Protein AF-A0A2U8HLZ2-F1 (afdb_monomer_lite)

Foldseek 3Di:
DDEFPPPDDFQPLLLLQQLLCQQQPVDGDDLVSSVVRSCCPVVVVDDQLVVNVCSCVDPNSCVVQNDDDLLRLLQSSCCSQVVDGDDPVRSVVRSVCVVVVVDDSSRVSCVRSVDPVSCVVCVFVSSLQRQLSCCVVQLALASCQLVLQLLCQQQPVDGDDPVSSSVLSVVVNVVDDQLNSSVCSCPPPNSCVRQNDDDQLRLLQSSCCSQVVDGDDPVRSVVRSVVVVVPDDSSVSSCCRSVDPCRSVVCVVVSLVVLCVVPAREEAEQPQEEEEYEHGDGEHEYEYEANHEYEYRDDDLNYAYEYEPFPAPDLVSVLVQWDDDPQWIWHDGNNYIYIYHSDDSVSSDDRRYHYD

Sequence (356 aa):
MLFGDHALERPAEGDTVYRLYLATLDRAPNLEGYGNWSERLESGEMTLEQVAAGFTGSPEFQNTYGALDNEGFVTLLYNNVLDRDPDATGLANWTARLDDGSWSRPEVVLGFSQSPEFIGNTAADAAAYGIHHHAMTGETVASWGDDVFRLYQATLDRAPDVTGFDNWSGRLADGQSYLGVVDGFVQSREFQNTYGALDNGDFVNLLYNNVLGREADATGLENWTERLDNGMSRAEVVQGFAQSAEFTAGTEADYEAWMRSQGTDDVLEGGTGEDVLVGGTHADLFIFTSGGSATIADFEGWDTLRLEGFDFADAAEAEAAFVQDGDDLLLTAGGSDLVLLGTDLELMTGARLELA

Organism: NCBI:txid311180

Structure (mmCIF, N/CA/C/O backbone):
data_AF-A0A2U8HLZ2-F1
#
_entry.id   AF-A0A2U8HLZ2-F1
#
loop_
_atom_site.group_PDB
_atom_site.id
_atom_site.type_symbol
_atom_site.label_atom_id
_atom_site.label_alt_id
_atom_site.label_comp_id
_atom_site.label_asym_id
_atom_site.label_entity_id
_atom_site.label_seq_id
_atom_site.pdbx_PDB_ins_code
_atom_site.Cartn_x
_atom_site.Cartn_y
_atom_site.Cartn_z
_atom_site.occupancy
_atom_site.B_iso_or_equiv
_atom_site.auth_seq_id
_atom_site.auth_comp_id
_atom_site.auth_asym_id
_atom_site.auth_atom_id
_atom_site.pdbx_PDB_model_num
ATOM 1 N N . MET A 1 1 ? 0.282 -13.224 -13.219 1.00 60.72 1 MET A N 1
ATOM 2 C CA . MET A 1 1 ? -0.576 -12.358 -12.379 1.00 60.72 1 MET A CA 1
ATOM 3 C C . MET A 1 1 ? -1.794 -13.140 -11.955 1.00 60.72 1 MET A C 1
ATOM 5 O O . MET A 1 1 ? -2.606 -13.501 -12.808 1.00 60.72 1 MET A O 1
ATOM 9 N N . LEU A 1 2 ? -1.874 -13.412 -10.662 1.00 61.91 2 LEU A N 1
ATOM 10 C CA . LEU A 1 2 ? -3.006 -14.035 -9.991 1.00 61.91 2 LEU A CA 1
ATOM 11 C C . LEU A 1 2 ? -3.505 -13.045 -8.939 1.00 61.91 2 LEU A C 1
ATOM 13 O O . LEU A 1 2 ? -2.696 -12.427 -8.253 1.00 61.91 2 LEU A O 1
ATOM 17 N N . PHE A 1 3 ? -4.821 -12.882 -8.876 1.00 62.47 3 PHE A N 1
ATOM 18 C CA . PHE A 1 3 ? -5.496 -11.989 -7.944 1.00 62.47 3 PHE A CA 1
ATOM 19 C C . PHE A 1 3 ? -6.455 -12.814 -7.099 1.00 62.47 3 PHE A C 1
ATOM 21 O O . PHE A 1 3 ? -7.146 -13.675 -7.663 1.00 62.47 3 PHE A O 1
ATOM 28 N N . GLY A 1 4 ? -6.506 -12.510 -5.808 1.00 56.81 4 GLY A N 1
ATOM 29 C CA . GLY A 1 4 ? -7.646 -12.807 -4.960 1.00 56.81 4 GLY A CA 1
ATOM 30 C C . GLY A 1 4 ? -8.864 -11.945 -5.299 1.00 56.81 4 GLY A C 1
ATOM 31 O O . GLY A 1 4 ? -8.953 -11.326 -6.376 1.00 56.81 4 GLY A O 1
ATOM 32 N N . ASP A 1 5 ? -9.850 -11.948 -4.413 1.00 48.31 5 ASP A N 1
ATOM 33 C CA . ASP A 1 5 ? -11.042 -11.127 -4.567 1.00 48.31 5 ASP A CA 1
ATOM 34 C C . ASP A 1 5 ? -10.740 -9.608 -4.479 1.00 48.31 5 ASP A C 1
ATOM 36 O O . ASP A 1 5 ? -9.639 -9.166 -4.168 1.00 48.31 5 ASP A O 1
ATOM 40 N N . HIS A 1 6 ? -11.684 -8.768 -4.928 1.00 48.22 6 HIS A N 1
ATOM 41 C CA . HIS A 1 6 ? -11.540 -7.300 -4.889 1.00 48.22 6 HIS A CA 1
ATOM 42 C C . HIS A 1 6 ? -10.247 -6.702 -5.503 1.00 48.22 6 HIS A C 1
ATOM 44 O O . HIS A 1 6 ? -9.703 -5.728 -4.987 1.00 48.22 6 HIS A O 1
ATOM 50 N N . ALA A 1 7 ? -9.811 -7.207 -6.666 1.00 46.09 7 ALA A N 1
ATOM 51 C CA . ALA A 1 7 ? -8.693 -6.638 -7.431 1.00 46.09 7 ALA A CA 1
ATOM 52 C C . ALA A 1 7 ? -8.768 -5.097 -7.532 1.00 46.09 7 ALA A C 1
ATOM 54 O O . ALA A 1 7 ? -9.708 -4.547 -8.120 1.00 46.09 7 ALA A O 1
ATOM 55 N N . LEU A 1 8 ? -7.764 -4.428 -6.953 1.00 49.00 8 LEU A N 1
ATOM 56 C CA . LEU A 1 8 ? -7.666 -2.972 -6.851 1.00 49.00 8 LEU A CA 1
ATOM 57 C C . LEU A 1 8 ? -7.789 -2.303 -8.227 1.00 49.00 8 LEU A C 1
ATOM 59 O O . LEU A 1 8 ? -7.229 -2.778 -9.223 1.00 49.00 8 LEU A O 1
ATOM 63 N N . GLU A 1 9 ? -8.521 -1.186 -8.292 1.00 44.09 9 GLU A N 1
ATOM 64 C CA . GLU A 1 9 ? -8.553 -0.366 -9.502 1.00 44.09 9 GLU A CA 1
ATOM 65 C C . GLU A 1 9 ? -7.139 0.147 -9.804 1.00 44.09 9 GLU A C 1
ATOM 67 O O . GLU A 1 9 ? -6.465 0.717 -8.954 1.00 44.09 9 GLU A O 1
ATOM 72 N N . ARG A 1 10 ? -6.675 -0.108 -11.032 1.00 55.38 10 ARG A N 1
ATOM 73 C CA . ARG A 1 10 ? -5.311 0.181 -11.484 1.00 55.38 10 ARG A CA 1
ATOM 74 C C . ARG A 1 10 ? -5.263 1.531 -12.205 1.00 55.38 10 ARG A C 1
ATOM 76 O O . ARG A 1 10 ? -5.867 1.627 -13.280 1.00 55.38 10 ARG A O 1
ATOM 83 N N . PRO A 1 11 ? -4.495 2.528 -11.742 1.00 52.69 11 PRO A N 1
ATOM 84 C CA . PRO A 1 11 ? -4.185 3.687 -12.564 1.00 52.69 11 PRO A CA 1
ATOM 85 C C . PRO A 1 11 ? -3.169 3.271 -13.633 1.00 52.69 11 PRO A C 1
ATOM 87 O O . PRO A 1 11 ? -2.052 2.848 -13.333 1.00 52.69 11 PRO A O 1
ATOM 90 N N . ALA A 1 12 ? -3.541 3.378 -14.910 1.00 65.06 12 ALA A N 1
ATOM 91 C CA . ALA A 1 12 ? -2.656 3.045 -16.033 1.00 65.06 12 ALA A CA 1
ATOM 92 C C . ALA A 1 12 ? -1.415 3.966 -16.095 1.00 65.06 12 ALA A C 1
ATOM 94 O O . ALA A 1 12 ? -0.389 3.647 -16.709 1.00 65.06 12 ALA A O 1
ATOM 95 N N . GLU A 1 13 ? -1.523 5.130 -15.464 1.00 80.94 13 GLU A N 1
ATOM 96 C CA . GLU A 1 13 ? -0.512 6.164 -15.332 1.00 80.94 13 GLU A CA 1
ATOM 97 C C . GLU A 1 13 ? 0.636 5.725 -14.411 1.00 80.94 13 GLU A C 1
ATOM 99 O O . GLU A 1 13 ? 1.801 5.951 -14.749 1.00 80.94 13 GLU A O 1
ATOM 104 N N . GLY A 1 14 ? 0.333 5.018 -13.320 1.00 85.00 14 GLY A N 1
ATOM 105 C CA . GLY A 1 14 ? 1.326 4.516 -12.370 1.00 85.00 14 GLY A CA 1
ATOM 106 C C . GLY A 1 14 ? 2.304 3.514 -12.992 1.00 85.00 14 GLY A C 1
ATOM 107 O O . GLY A 1 14 ? 3.524 3.684 -12.902 1.00 85.00 14 GLY A O 1
ATOM 108 N N . ASP A 1 15 ? 1.796 2.564 -13.786 1.00 89.94 15 ASP A N 1
ATOM 109 C CA . ASP A 1 15 ? 2.627 1.623 -14.551 1.00 89.94 15 ASP A CA 1
ATOM 110 C C . ASP A 1 15 ? 3.661 2.354 -15.436 1.00 89.94 15 ASP A C 1
ATOM 112 O O . ASP A 1 15 ? 4.780 1.890 -15.679 1.00 89.94 15 ASP A O 1
ATOM 116 N N . THR A 1 16 ? 3.273 3.519 -15.956 1.00 91.94 16 THR A N 1
ATOM 117 C CA . THR A 1 16 ? 4.121 4.340 -16.817 1.00 91.94 16 THR A CA 1
ATOM 118 C C . THR A 1 16 ? 5.221 5.037 -16.016 1.00 91.94 16 THR A C 1
ATOM 120 O O . THR A 1 16 ? 6.364 5.079 -16.477 1.00 91.94 16 THR A O 1
ATOM 123 N N . VAL A 1 17 ? 4.912 5.536 -14.816 1.00 95.38 17 VAL A N 1
ATOM 124 C CA . VAL A 1 17 ? 5.896 6.112 -13.884 1.00 95.38 17 VAL A CA 1
ATOM 125 C C . VAL A 1 17 ? 6.919 5.064 -13.461 1.00 95.38 17 VAL A C 1
ATOM 127 O O . VAL A 1 17 ? 8.119 5.335 -13.526 1.00 95.38 17 VAL A O 1
ATOM 130 N N . TYR A 1 18 ? 6.473 3.854 -13.115 1.00 94.19 18 TYR A N 1
ATOM 131 C CA . TYR A 1 18 ? 7.360 2.739 -12.778 1.00 94.19 18 TYR A CA 1
ATOM 132 C C . TYR A 1 18 ? 8.390 2.477 -13.890 1.00 94.19 18 TYR A C 1
ATOM 134 O O . TYR A 1 18 ? 9.600 2.470 -13.654 1.00 94.19 18 TYR A O 1
ATOM 142 N N . ARG A 1 19 ? 7.933 2.390 -15.147 1.00 95.69 19 ARG A N 1
ATOM 143 C CA . ARG A 1 19 ? 8.822 2.218 -16.310 1.00 95.69 19 ARG A CA 1
ATOM 144 C C . ARG A 1 19 ? 9.769 3.394 -16.545 1.00 95.69 19 ARG A C 1
ATOM 146 O O . ARG A 1 19 ? 10.851 3.186 -17.091 1.00 95.69 19 ARG A O 1
ATOM 153 N N . LEU A 1 20 ? 9.399 4.622 -16.177 1.00 97.75 20 LEU A N 1
ATOM 154 C CA . LEU A 1 20 ? 10.314 5.765 -16.263 1.00 97.75 20 LEU A CA 1
ATOM 155 C C . LEU A 1 20 ? 11.454 5.659 -15.250 1.00 97.75 20 LEU A C 1
ATOM 157 O O . LEU A 1 20 ? 12.592 5.957 -15.619 1.00 97.75 20 LEU A O 1
ATOM 161 N N . TYR A 1 21 ? 11.175 5.203 -14.025 1.00 97.69 21 TYR A N 1
ATOM 162 C CA . TYR A 1 21 ? 12.211 4.921 -13.029 1.00 97.69 21 TYR A CA 1
ATOM 163 C C . TYR A 1 21 ? 13.203 3.881 -13.548 1.00 97.69 21 TYR A C 1
ATOM 165 O O . TYR A 1 21 ? 14.395 4.176 -13.618 1.00 97.69 21 TYR A O 1
ATOM 173 N N . LEU A 1 22 ? 12.719 2.736 -14.035 1.00 96.75 22 LEU A N 1
ATOM 174 C CA . LEU A 1 22 ? 13.592 1.707 -14.605 1.00 96.75 22 LEU A CA 1
ATOM 175 C C . LEU A 1 22 ? 14.399 2.241 -15.797 1.00 96.75 22 LEU A C 1
ATOM 177 O O . LEU A 1 22 ? 15.626 2.213 -15.790 1.00 96.75 22 LEU A O 1
ATOM 181 N N . ALA A 1 23 ? 13.730 2.834 -16.789 1.00 97.62 23 ALA A N 1
ATOM 182 C CA . ALA A 1 23 ? 14.397 3.291 -18.005 1.00 97.62 23 ALA A CA 1
ATOM 183 C C . ALA A 1 23 ? 15.458 4.372 -17.749 1.00 97.62 23 ALA A C 1
ATOM 185 O O . ALA A 1 23 ? 16.459 4.427 -18.459 1.00 97.62 23 ALA A O 1
ATOM 186 N N . THR A 1 24 ? 15.251 5.253 -16.765 1.00 97.81 24 THR A N 1
ATOM 187 C CA . THR A 1 24 ? 16.140 6.404 -16.541 1.00 97.81 24 THR A CA 1
ATOM 188 C C . THR A 1 24 ? 17.096 6.248 -15.372 1.00 97.81 24 THR A C 1
ATOM 190 O O . THR A 1 24 ? 18.119 6.917 -15.397 1.00 97.81 24 THR A O 1
ATOM 193 N N . LEU A 1 25 ? 16.798 5.413 -14.377 1.00 96.75 25 LEU A N 1
ATOM 194 C CA . LEU A 1 25 ? 17.574 5.287 -13.138 1.00 96.75 25 LEU A CA 1
ATOM 195 C C . LEU A 1 25 ? 17.983 3.844 -12.816 1.00 96.75 25 LEU A C 1
ATOM 197 O O . LEU A 1 25 ? 18.720 3.656 -11.851 1.00 96.75 25 LEU A O 1
ATOM 201 N N . ASP A 1 26 ? 17.539 2.862 -13.609 1.00 95.06 26 ASP A N 1
ATOM 202 C CA . ASP A 1 26 ? 17.868 1.438 -13.445 1.00 95.06 26 ASP A CA 1
ATOM 203 C C . ASP A 1 26 ? 17.507 0.885 -12.057 1.00 95.06 26 ASP A C 1
ATOM 205 O O . ASP A 1 26 ? 18.243 0.120 -11.439 1.00 95.06 26 ASP A O 1
ATOM 209 N N . ARG A 1 27 ? 16.381 1.354 -11.511 1.00 92.44 27 ARG A N 1
ATOM 210 C CA . ARG A 1 27 ? 15.860 0.930 -10.208 1.00 92.44 27 ARG A CA 1
ATOM 211 C C . ARG A 1 27 ? 14.356 1.137 -10.122 1.00 92.44 27 ARG A C 1
ATOM 213 O O . ARG A 1 27 ? 13.823 2.026 -10.789 1.00 92.44 27 ARG A O 1
ATOM 220 N N . ALA A 1 28 ? 13.693 0.379 -9.256 1.00 88.25 28 ALA A N 1
ATOM 221 C CA . ALA A 1 28 ? 12.303 0.626 -8.893 1.00 88.25 28 ALA A CA 1
ATOM 222 C C . ALA A 1 28 ? 12.136 1.996 -8.184 1.00 88.25 28 ALA A C 1
ATOM 224 O O . ALA A 1 28 ? 13.094 2.512 -7.584 1.00 88.25 28 ALA A O 1
ATOM 225 N N . PRO A 1 29 ? 10.947 2.623 -8.264 1.00 89.12 29 PRO A N 1
ATOM 226 C CA . PRO A 1 29 ? 10.629 3.821 -7.494 1.00 89.12 29 PRO A CA 1
ATOM 227 C C . PRO A 1 29 ? 10.664 3.594 -5.979 1.00 89.12 29 PRO A C 1
ATOM 229 O O . PRO A 1 29 ? 10.591 2.472 -5.494 1.00 89.12 29 PRO A O 1
ATOM 232 N N . ASN A 1 30 ? 10.700 4.699 -5.230 1.00 82.44 30 ASN A N 1
ATOM 233 C CA . ASN A 1 30 ? 10.195 4.710 -3.856 1.00 82.44 30 ASN A CA 1
ATOM 234 C C . ASN A 1 30 ? 8.720 5.157 -3.851 1.00 82.44 30 ASN A C 1
ATOM 236 O O . ASN A 1 30 ? 8.277 5.813 -4.800 1.00 82.44 30 ASN A O 1
ATOM 240 N N . LEU A 1 31 ? 7.985 4.834 -2.780 1.00 80.81 31 LEU A N 1
ATOM 241 C CA . LEU A 1 31 ? 6.539 5.078 -2.697 1.00 80.81 31 LEU A CA 1
ATOM 242 C C . LEU A 1 31 ? 6.187 6.555 -2.925 1.00 80.81 31 LEU A C 1
ATOM 244 O O . LEU A 1 31 ? 5.344 6.872 -3.760 1.00 80.81 31 LEU A O 1
ATOM 248 N N . GLU A 1 32 ? 6.894 7.471 -2.251 1.00 79.44 32 GLU A N 1
ATOM 249 C CA . GLU A 1 32 ? 6.646 8.917 -2.365 1.00 79.44 32 GLU A CA 1
ATOM 250 C C . GLU A 1 32 ? 6.852 9.431 -3.798 1.00 79.44 32 GLU A C 1
ATOM 252 O O . GLU A 1 32 ? 6.035 10.191 -4.322 1.00 79.44 32 GLU A O 1
ATOM 257 N N . GLY A 1 33 ? 7.944 9.025 -4.448 1.00 86.69 33 GLY A N 1
ATOM 258 C CA . GLY A 1 33 ? 8.257 9.436 -5.809 1.00 86.69 33 GLY A CA 1
ATOM 259 C C . GLY A 1 33 ? 7.258 8.882 -6.820 1.00 86.69 33 GLY A C 1
ATOM 260 O O . GLY A 1 33 ? 6.801 9.625 -7.689 1.00 86.69 33 GLY A O 1
ATOM 261 N N . TYR A 1 34 ? 6.880 7.608 -6.682 1.00 89.94 34 TYR A N 1
ATOM 262 C CA . TYR A 1 34 ? 5.845 6.991 -7.508 1.00 89.94 34 TYR A CA 1
ATOM 263 C C . TYR A 1 34 ? 4.510 7.727 -7.381 1.00 89.94 34 TYR A C 1
ATOM 265 O O . TYR A 1 34 ? 3.961 8.151 -8.400 1.00 89.94 34 TYR A O 1
ATOM 273 N N . GLY A 1 35 ? 4.028 7.940 -6.153 1.00 83.81 35 GLY A N 1
ATOM 274 C CA . GLY A 1 35 ? 2.754 8.608 -5.895 1.00 83.81 35 GLY A CA 1
ATOM 275 C C . GLY A 1 35 ? 2.725 10.035 -6.441 1.00 83.81 35 GLY A C 1
ATOM 276 O O . GLY A 1 35 ? 1.814 10.395 -7.183 1.00 83.81 35 GLY A O 1
ATOM 277 N N . ASN A 1 36 ? 3.772 10.831 -6.180 1.00 85.62 36 ASN A N 1
ATOM 278 C CA . ASN A 1 36 ? 3.832 12.224 -6.638 1.00 85.62 36 ASN A CA 1
ATOM 279 C C . ASN A 1 36 ? 3.779 12.346 -8.167 1.00 85.62 36 ASN A C 1
ATOM 281 O O . ASN A 1 36 ? 3.079 13.202 -8.709 1.00 85.62 36 ASN A O 1
ATOM 285 N N . TRP A 1 37 ? 4.543 11.512 -8.878 1.00 93.69 37 TRP A N 1
ATOM 286 C CA . TRP A 1 37 ? 4.551 11.544 -10.338 1.00 93.69 37 TRP A CA 1
ATOM 287 C C . TRP A 1 37 ? 3.246 11.013 -10.933 1.00 93.69 37 TRP A C 1
ATOM 289 O O . TRP A 1 37 ? 2.772 11.587 -11.915 1.00 93.69 37 TRP A O 1
ATOM 299 N N . SER A 1 38 ? 2.666 9.967 -10.340 1.00 90.56 38 SER A N 1
ATOM 300 C CA . SER A 1 38 ? 1.410 9.363 -10.803 1.00 90.56 38 SER A CA 1
ATOM 301 C C . SER A 1 38 ? 0.244 10.339 -10.648 1.00 90.56 38 SER A C 1
ATOM 303 O O . SER A 1 38 ? -0.432 10.630 -11.632 1.00 90.56 38 SER A O 1
ATOM 305 N N . GLU A 1 39 ? 0.110 10.995 -9.489 1.00 85.44 39 GLU A N 1
ATOM 306 C CA . GLU A 1 39 ? -0.943 11.990 -9.231 1.00 85.44 39 GLU A CA 1
ATOM 307 C C . GLU A 1 39 ? -0.894 13.161 -10.230 1.00 85.44 39 GLU A C 1
ATOM 309 O O . GLU A 1 39 ? -1.918 13.616 -10.752 1.00 85.44 39 GLU A O 1
ATOM 314 N N . ARG A 1 40 ? 0.306 13.658 -10.557 1.00 90.06 40 ARG A N 1
ATOM 315 C CA . ARG A 1 40 ? 0.470 14.744 -11.540 1.00 90.06 40 ARG A CA 1
ATOM 316 C C . ARG A 1 40 ? 0.080 14.326 -12.957 1.00 90.06 40 ARG A C 1
ATOM 318 O O . ARG A 1 40 ? -0.357 15.181 -13.730 1.00 90.06 40 ARG A O 1
ATOM 325 N N . LEU A 1 41 ? 0.258 13.051 -13.311 1.00 90.50 41 LEU A N 1
ATOM 326 C CA . LEU A 1 41 ? -0.193 12.507 -14.594 1.00 90.50 41 LEU A CA 1
ATOM 327 C C . LEU A 1 41 ? -1.709 12.319 -14.609 1.00 90.50 41 LEU A C 1
ATOM 329 O O . LEU A 1 41 ? -2.366 12.788 -15.537 1.00 90.50 41 LEU A O 1
ATOM 333 N N . GLU A 1 42 ? -2.265 11.701 -13.570 1.00 86.06 42 GLU A N 1
ATOM 334 C CA . GLU A 1 42 ? -3.696 11.405 -13.441 1.00 86.06 42 GLU A CA 1
ATOM 335 C C . GLU A 1 42 ? -4.550 12.677 -13.398 1.00 86.06 42 GLU A C 1
ATOM 337 O O . GLU A 1 42 ? -5.568 12.789 -14.083 1.00 86.06 42 GLU A O 1
ATOM 342 N N . SER A 1 43 ? -4.099 13.689 -12.653 1.00 86.06 43 SER A N 1
ATOM 343 C CA . SER A 1 43 ? -4.749 15.005 -12.596 1.00 86.06 43 SER A CA 1
ATOM 344 C C . SER A 1 43 ? -4.595 15.820 -13.887 1.00 86.06 43 SER A C 1
ATOM 346 O O . SER A 1 43 ? -5.267 16.843 -14.064 1.00 86.06 43 SER A O 1
ATOM 348 N N . GLY A 1 44 ? -3.706 15.399 -14.793 1.00 90.25 44 GLY A N 1
ATOM 349 C CA . GLY A 1 44 ? -3.335 16.142 -15.994 1.00 90.25 44 GLY A CA 1
ATOM 350 C C . GLY A 1 44 ? -2.537 17.421 -15.715 1.00 90.25 44 GLY A C 1
ATOM 351 O O . GLY A 1 44 ? -2.431 18.267 -16.608 1.00 90.25 44 GLY A O 1
ATOM 352 N N . GLU A 1 45 ? -1.986 17.592 -14.506 1.00 95.50 45 GLU A N 1
ATOM 353 C CA . GLU A 1 45 ? -1.069 18.695 -14.179 1.00 95.50 45 GLU A CA 1
ATOM 354 C C . GLU A 1 45 ? 0.182 18.646 -15.065 1.00 95.50 45 GLU A C 1
ATOM 356 O O . GLU A 1 45 ? 0.681 19.686 -15.510 1.00 95.50 45 GLU A O 1
ATOM 361 N N . MET A 1 46 ? 0.671 17.435 -15.343 1.00 96.44 46 MET A N 1
ATOM 362 C CA . MET A 1 46 ? 1.823 17.188 -16.199 1.00 96.44 46 MET A CA 1
ATOM 363 C C . MET A 1 46 ? 1.500 16.189 -17.306 1.00 96.44 46 MET A C 1
ATOM 365 O O . MET A 1 46 ? 0.719 15.259 -17.139 1.00 96.44 46 MET A O 1
ATOM 369 N N . THR A 1 47 ? 2.150 16.358 -18.456 1.00 95.88 47 THR A N 1
ATOM 370 C CA . THR A 1 47 ? 2.183 15.335 -19.502 1.00 95.88 47 THR A CA 1
ATOM 371 C C . THR A 1 47 ? 3.273 14.309 -19.213 1.00 95.88 47 THR A C 1
ATOM 373 O O . THR A 1 47 ? 4.271 14.604 -18.552 1.00 95.88 47 THR A O 1
ATOM 376 N N . LEU A 1 48 ? 3.146 13.120 -19.802 1.00 94.50 48 LEU A N 1
ATOM 377 C CA . LEU A 1 48 ? 4.172 12.082 -19.707 1.00 94.50 48 LEU A CA 1
ATOM 378 C C . LEU A 1 48 ? 5.559 12.559 -20.182 1.00 94.50 48 LEU A C 1
ATOM 380 O O . LEU A 1 48 ? 6.580 12.228 -19.584 1.00 94.50 48 LEU A O 1
ATOM 384 N N . GLU A 1 49 ? 5.603 13.393 -21.222 1.00 96.56 49 GLU A N 1
ATOM 385 C CA . GLU A 1 49 ? 6.847 14.003 -21.703 1.00 96.56 49 GLU A CA 1
ATOM 386 C C . GLU A 1 49 ? 7.461 14.956 -20.664 1.00 96.56 49 GLU A C 1
ATOM 388 O O . GLU A 1 49 ? 8.674 14.944 -20.456 1.00 96.56 49 GLU A O 1
ATOM 393 N N . GLN A 1 50 ? 6.638 15.746 -19.964 1.00 97.88 50 GLN A N 1
ATOM 394 C CA . GLN A 1 50 ? 7.109 16.626 -18.891 1.00 97.88 50 GLN A CA 1
ATOM 395 C C . GLN A 1 50 ? 7.626 15.833 -17.687 1.00 97.88 50 GLN A C 1
ATOM 397 O O . GLN A 1 50 ? 8.620 16.235 -17.083 1.00 97.88 50 GLN A O 1
ATOM 402 N N . VAL A 1 51 ? 7.000 14.700 -17.358 1.00 97.62 51 VAL A N 1
ATOM 403 C CA . VAL A 1 51 ? 7.496 13.796 -16.312 1.00 97.62 51 VAL A CA 1
ATOM 404 C C . VAL A 1 51 ? 8.842 13.191 -16.722 1.00 97.62 51 VAL A C 1
ATOM 406 O O . VAL A 1 51 ? 9.808 13.307 -15.971 1.00 97.62 51 VAL A O 1
ATOM 409 N N . ALA A 1 52 ? 8.983 12.670 -17.948 1.00 98.19 52 ALA A N 1
ATOM 410 C CA . ALA A 1 52 ? 10.268 12.177 -18.464 1.00 98.19 52 ALA A CA 1
ATOM 411 C C . ALA A 1 52 ? 11.366 13.268 -18.502 1.00 98.19 52 ALA A C 1
ATOM 413 O O . ALA A 1 52 ? 12.546 12.998 -18.240 1.00 98.19 52 ALA A O 1
ATOM 414 N N . ALA A 1 53 ? 10.992 14.522 -18.774 1.00 98.00 53 ALA A N 1
ATOM 415 C CA . ALA A 1 53 ? 11.887 15.671 -18.633 1.00 98.00 53 ALA A CA 1
ATOM 416 C C . ALA A 1 53 ? 12.304 15.911 -17.174 1.00 98.00 53 ALA A C 1
ATOM 418 O O . ALA A 1 53 ? 13.469 16.215 -16.917 1.00 98.00 53 ALA A O 1
ATOM 419 N N . GLY A 1 54 ? 11.387 15.719 -16.224 1.00 97.44 54 GLY A N 1
ATOM 420 C CA . GLY A 1 54 ? 11.665 15.727 -14.790 1.00 97.44 54 GLY A CA 1
ATOM 421 C C . GLY A 1 54 ? 12.724 14.698 -14.391 1.00 97.44 54 GLY A C 1
ATOM 422 O O . GLY A 1 54 ? 13.705 15.071 -13.752 1.00 97.44 54 GLY A O 1
ATOM 423 N N . PHE A 1 55 ? 12.589 13.442 -14.833 1.00 97.56 55 PHE A N 1
ATOM 424 C CA . PHE A 1 55 ? 13.571 12.378 -14.566 1.00 97.56 55 PHE A CA 1
ATOM 425 C C . PHE A 1 55 ? 14.956 12.708 -15.121 1.00 97.56 55 PHE A C 1
ATOM 427 O O . PHE A 1 55 ? 15.929 12.764 -14.373 1.00 97.56 55 PHE A O 1
ATOM 434 N N . THR A 1 56 ? 15.052 12.987 -16.423 1.00 96.25 56 THR A N 1
ATOM 435 C CA . THR A 1 56 ? 16.341 13.268 -17.085 1.00 96.25 56 THR A CA 1
ATOM 436 C C . THR A 1 56 ? 17.001 14.562 -16.595 1.00 96.25 56 THR A C 1
ATOM 438 O O . THR A 1 56 ? 18.229 14.681 -16.604 1.00 96.25 56 THR A O 1
ATOM 441 N N . GLY A 1 57 ? 16.205 15.536 -16.145 1.00 95.31 57 GLY A N 1
ATOM 442 C CA . GLY A 1 57 ? 16.667 16.784 -15.537 1.00 95.31 57 GLY A CA 1
ATOM 443 C C . GLY A 1 57 ? 16.899 16.707 -14.026 1.00 95.31 57 GLY A C 1
ATOM 444 O O . GLY A 1 57 ? 17.329 17.702 -13.436 1.00 95.31 57 GLY A O 1
ATOM 445 N N . SER A 1 58 ? 16.610 15.569 -13.389 1.00 95.62 58 SER A N 1
ATOM 446 C CA . SER A 1 58 ? 16.668 15.435 -11.935 1.00 9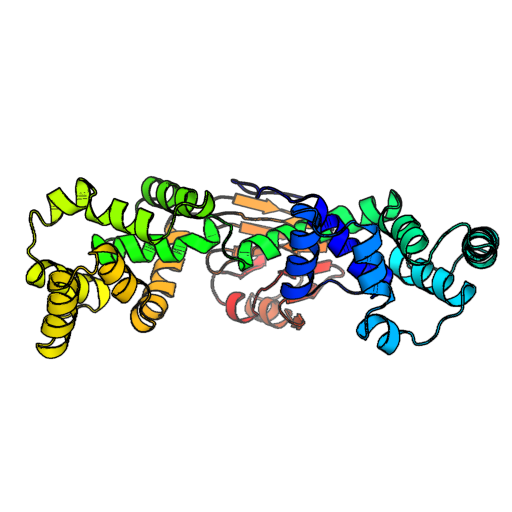5.62 58 SER A CA 1
ATOM 447 C C . SER A 1 58 ? 18.112 15.464 -11.418 1.00 95.62 58 SER A C 1
ATOM 449 O O . SER A 1 58 ? 19.025 14.962 -12.083 1.00 95.62 58 SER A O 1
ATOM 451 N N . PRO A 1 59 ? 18.353 15.999 -10.206 1.00 96.06 59 PRO A N 1
ATOM 452 C CA . PRO A 1 59 ? 19.655 15.881 -9.559 1.00 96.06 59 PRO A CA 1
ATOM 453 C C . PRO A 1 59 ? 20.118 14.430 -9.427 1.00 96.06 59 PRO A C 1
ATOM 455 O O . PRO A 1 59 ? 21.307 14.174 -9.547 1.00 96.06 59 PRO A O 1
ATOM 458 N N . GLU A 1 60 ? 19.196 13.490 -9.212 1.00 94.56 60 GLU A N 1
ATOM 459 C CA . GLU A 1 60 ? 19.508 12.065 -9.130 1.00 94.56 60 GLU A CA 1
ATOM 460 C C . GLU A 1 60 ? 20.115 11.553 -10.439 1.00 94.56 60 GLU A C 1
ATOM 462 O O . GLU A 1 60 ? 21.259 11.110 -10.433 1.00 94.56 60 GLU A O 1
ATOM 467 N N . PHE A 1 61 ? 19.426 11.724 -11.571 1.00 96.69 61 PHE A N 1
ATOM 468 C CA . PHE A 1 61 ? 19.933 11.304 -12.881 1.00 96.69 61 PHE A CA 1
ATOM 469 C C . PHE A 1 61 ? 21.304 11.925 -13.189 1.00 96.69 61 PHE A C 1
ATOM 471 O O . PHE A 1 61 ? 22.237 11.242 -13.618 1.00 96.69 61 PHE A O 1
ATOM 478 N N . GLN A 1 62 ? 21.451 13.229 -12.930 1.00 95.69 62 GLN A N 1
ATOM 479 C CA . GLN A 1 62 ? 22.699 13.953 -13.180 1.00 95.69 62 GLN A CA 1
ATOM 480 C C . GLN A 1 62 ? 23.837 13.506 -12.250 1.00 95.69 62 GLN A C 1
ATOM 482 O O . GLN A 1 62 ? 24.990 13.481 -12.674 1.00 95.69 62 GLN A O 1
ATOM 487 N N . ASN A 1 63 ? 23.544 13.140 -11.000 1.00 95.88 63 ASN A N 1
ATOM 488 C CA . ASN A 1 63 ? 24.546 12.642 -10.057 1.00 95.88 63 ASN A CA 1
ATOM 489 C C . ASN A 1 63 ? 24.954 11.196 -10.359 1.00 95.88 63 ASN A C 1
ATOM 491 O O . ASN A 1 63 ? 26.126 10.862 -10.196 1.00 95.88 63 ASN A O 1
ATOM 495 N N . THR A 1 64 ? 24.013 10.362 -10.808 1.00 95.25 64 THR A N 1
ATOM 496 C CA . THR A 1 64 ? 24.257 8.951 -11.131 1.00 95.25 64 THR A CA 1
ATOM 497 C C . THR A 1 64 ? 25.090 8.807 -12.401 1.00 95.25 64 THR A C 1
ATOM 499 O O . THR A 1 64 ? 26.079 8.075 -12.407 1.00 95.25 64 THR A O 1
ATOM 502 N N . TYR A 1 65 ? 24.746 9.538 -13.466 1.00 96.19 65 TYR A N 1
ATOM 503 C CA . TYR A 1 65 ? 25.351 9.325 -14.788 1.00 96.19 65 TYR A CA 1
ATOM 504 C C . TYR A 1 65 ? 26.221 10.481 -15.290 1.00 96.19 65 TYR A C 1
ATOM 506 O O . TYR A 1 65 ? 26.980 10.322 -16.249 1.00 96.19 65 TYR A O 1
ATOM 514 N N . GLY A 1 66 ? 26.154 11.648 -14.647 1.00 93.69 66 GLY A N 1
ATOM 515 C CA . GLY A 1 66 ? 26.898 12.830 -15.065 1.00 93.69 66 GLY A CA 1
ATOM 516 C C . GLY A 1 66 ? 26.429 13.412 -16.401 1.00 93.69 66 GLY A C 1
ATOM 517 O O . GLY A 1 66 ? 25.327 13.167 -16.895 1.00 93.69 66 GLY A O 1
ATOM 518 N N . ALA A 1 67 ? 27.300 14.223 -17.004 1.00 93.19 67 ALA A N 1
ATOM 519 C CA . ALA A 1 67 ? 27.037 14.844 -18.295 1.00 93.19 67 ALA A CA 1
ATOM 520 C C . ALA A 1 67 ? 27.287 13.847 -19.439 1.00 93.19 67 ALA A C 1
ATOM 522 O O . ALA A 1 67 ? 28.415 13.697 -19.906 1.00 93.19 67 ALA A O 1
ATOM 523 N N . LEU A 1 68 ? 26.222 13.193 -19.896 1.00 96.06 68 LEU A N 1
ATOM 524 C CA . LEU A 1 68 ? 26.247 12.312 -21.065 1.00 96.06 68 LEU A CA 1
ATOM 525 C C . LEU A 1 68 ? 26.130 13.113 -22.364 1.00 96.06 68 LEU A C 1
ATOM 527 O O . LEU A 1 68 ? 25.326 14.047 -22.448 1.00 96.06 68 LEU A O 1
ATOM 531 N N . ASP A 1 69 ? 26.867 12.713 -23.398 1.00 97.56 69 ASP A N 1
ATOM 532 C CA . ASP A 1 69 ? 26.575 13.102 -24.779 1.00 97.56 69 ASP A CA 1
ATOM 533 C C . ASP A 1 69 ? 25.405 12.269 -25.345 1.00 97.56 69 ASP A C 1
ATOM 535 O O . ASP A 1 69 ? 24.775 11.487 -24.631 1.00 97.56 69 ASP A O 1
ATOM 539 N N . ASN A 1 70 ? 25.030 12.493 -26.607 1.00 98.44 70 ASN A N 1
ATOM 540 C CA . ASN A 1 70 ? 23.866 11.824 -27.196 1.00 98.44 70 ASN A CA 1
ATOM 541 C C . ASN A 1 70 ? 24.088 10.318 -27.406 1.00 98.44 70 ASN A C 1
ATOM 543 O O . ASN A 1 70 ? 23.156 9.541 -27.221 1.00 98.44 70 ASN A O 1
ATOM 547 N N . GLU A 1 71 ? 25.304 9.894 -27.757 1.00 98.31 71 GLU A N 1
ATOM 548 C CA . GLU A 1 71 ? 25.648 8.474 -27.902 1.00 98.31 71 GLU A CA 1
ATOM 549 C C . GLU A 1 71 ? 25.645 7.759 -26.543 1.00 98.31 71 GLU A C 1
ATOM 551 O O . GLU A 1 71 ? 25.025 6.703 -26.402 1.00 98.31 71 GLU A O 1
ATOM 556 N N . GLY A 1 72 ? 26.251 8.369 -25.518 1.00 98.38 72 GLY A N 1
ATOM 557 C CA . GLY A 1 72 ? 26.247 7.854 -24.151 1.00 98.38 72 GLY A CA 1
ATOM 558 C C . GLY A 1 72 ? 24.845 7.791 -23.544 1.00 98.38 72 GLY A C 1
ATOM 559 O O . GLY A 1 72 ? 24.502 6.800 -22.907 1.00 98.38 72 GLY A O 1
ATOM 560 N N . PHE A 1 73 ? 24.002 8.798 -23.794 1.00 98.56 73 PHE A N 1
ATOM 561 C CA . PHE A 1 73 ? 22.607 8.801 -23.344 1.00 98.56 73 PHE A CA 1
ATOM 562 C C . PHE A 1 73 ? 21.785 7.669 -23.971 1.00 98.56 73 PHE A C 1
ATOM 564 O O . PHE A 1 73 ? 21.060 6.979 -23.265 1.00 98.56 73 PHE A O 1
ATOM 571 N N . VAL A 1 74 ? 21.916 7.440 -25.282 1.00 98.56 74 VAL A N 1
ATOM 572 C CA . VAL A 1 74 ? 21.219 6.331 -25.955 1.00 98.56 74 VAL A CA 1
ATOM 573 C C . VAL A 1 74 ? 21.736 4.982 -25.456 1.00 98.56 74 VAL A C 1
ATOM 575 O O . VAL A 1 74 ? 20.932 4.100 -25.175 1.00 98.56 74 VAL A O 1
ATOM 578 N N . THR A 1 75 ? 23.054 4.826 -25.316 1.00 98.44 75 THR A N 1
ATOM 579 C CA . THR A 1 75 ? 23.668 3.584 -24.814 1.00 98.44 75 THR A CA 1
ATOM 580 C C . THR A 1 75 ? 23.169 3.240 -23.412 1.00 98.44 75 THR A C 1
ATOM 582 O O . THR A 1 75 ? 22.828 2.091 -23.153 1.00 98.44 75 THR A O 1
ATOM 585 N N . LEU A 1 76 ? 23.048 4.239 -22.533 1.00 98.19 76 LEU A N 1
ATOM 586 C CA . LEU A 1 76 ? 22.467 4.064 -21.203 1.00 98.19 76 LEU A CA 1
ATOM 587 C C . LEU A 1 76 ? 21.041 3.512 -21.268 1.00 98.19 76 LEU A C 1
ATOM 589 O O . LEU A 1 76 ? 20.745 2.541 -20.584 1.00 98.19 76 LEU A O 1
ATOM 593 N N . LEU A 1 77 ? 20.172 4.085 -22.107 1.00 98.31 77 LEU A N 1
ATOM 594 C CA . LEU A 1 77 ? 18.788 3.611 -22.212 1.00 98.31 77 LEU A CA 1
ATOM 595 C C . LEU A 1 77 ? 18.712 2.178 -22.749 1.00 98.31 77 LEU A C 1
ATOM 597 O O . LEU A 1 77 ? 17.857 1.419 -22.315 1.00 98.31 77 LEU A O 1
ATOM 601 N N . TYR A 1 78 ? 19.608 1.788 -23.658 1.00 98.12 78 TYR A N 1
ATOM 602 C CA . TYR A 1 78 ? 19.711 0.396 -24.105 1.00 98.12 78 TYR A CA 1
ATOM 603 C C . TYR A 1 78 ? 20.053 -0.556 -22.957 1.00 98.12 78 TYR A C 1
ATOM 605 O O . TYR A 1 78 ? 19.412 -1.597 -22.837 1.00 98.12 78 TYR A O 1
ATOM 613 N N . ASN A 1 79 ? 21.002 -0.181 -22.102 1.00 96.94 79 ASN A N 1
ATOM 614 C CA . ASN A 1 79 ? 21.378 -0.998 -20.953 1.00 96.94 79 ASN A CA 1
ATOM 615 C C . ASN A 1 79 ? 20.227 -1.097 -19.945 1.00 96.94 79 ASN A C 1
ATOM 617 O O . ASN A 1 79 ? 19.799 -2.199 -19.641 1.00 96.94 79 ASN A O 1
ATOM 621 N N . ASN A 1 80 ? 19.647 0.027 -19.525 1.00 97.06 80 ASN A N 1
ATOM 622 C CA . ASN A 1 80 ? 18.583 0.024 -18.516 1.00 97.06 80 ASN A CA 1
ATOM 623 C C . ASN A 1 80 ? 17.283 -0.657 -18.998 1.00 97.06 80 ASN A C 1
ATOM 625 O O . ASN A 1 80 ? 16.526 -1.199 -18.203 1.00 97.06 80 ASN A O 1
ATOM 629 N N . VAL A 1 81 ? 16.960 -0.576 -20.296 1.00 96.25 81 VAL A N 1
ATOM 630 C CA . VAL A 1 81 ? 15.654 -1.026 -20.825 1.00 96.25 81 VAL A CA 1
ATOM 631 C C . VAL A 1 81 ? 15.724 -2.412 -21.457 1.00 96.25 81 VAL A C 1
ATOM 633 O O . VAL A 1 81 ? 14.742 -3.149 -21.435 1.00 96.25 81 VAL A O 1
ATOM 636 N N . LEU A 1 82 ? 16.855 -2.759 -22.071 1.00 93.31 82 LEU A N 1
ATOM 637 C CA . LEU A 1 82 ? 17.007 -3.990 -22.851 1.00 93.31 82 LEU A CA 1
ATOM 638 C C . LEU A 1 82 ? 18.114 -4.905 -22.318 1.00 93.31 82 LEU A C 1
ATOM 640 O O . LEU A 1 82 ? 18.371 -5.934 -22.945 1.00 93.31 82 LEU A O 1
ATOM 644 N N . ASP A 1 83 ? 18.784 -4.512 -21.231 1.00 93.94 83 ASP A N 1
ATOM 645 C CA . ASP A 1 83 ? 19.906 -5.225 -20.608 1.00 93.94 83 ASP A CA 1
ATOM 646 C C . ASP A 1 83 ? 20.979 -5.662 -21.621 1.00 93.94 83 ASP A C 1
ATOM 648 O O . ASP A 1 83 ? 21.482 -6.789 -21.643 1.00 93.94 83 ASP A O 1
ATOM 652 N N . ARG A 1 84 ? 21.284 -4.771 -22.572 1.00 95.25 84 ARG A N 1
ATOM 653 C CA . ARG A 1 84 ? 22.269 -5.038 -23.624 1.00 95.25 84 ARG A CA 1
ATOM 654 C C . ARG A 1 84 ? 22.823 -3.772 -24.244 1.00 95.25 84 ARG A C 1
ATOM 656 O O . ARG A 1 84 ? 22.111 -2.787 -24.419 1.00 95.25 84 ARG A O 1
ATOM 663 N N . ASP A 1 85 ? 24.037 -3.893 -24.771 1.00 96.62 85 ASP A N 1
ATOM 664 C CA . ASP A 1 85 ? 24.617 -2.867 -25.627 1.00 96.62 85 ASP A CA 1
ATOM 665 C C . ASP A 1 85 ? 23.767 -2.633 -26.900 1.00 96.62 85 ASP A C 1
ATOM 667 O O . ASP A 1 85 ? 23.187 -3.574 -27.477 1.00 96.62 85 ASP A O 1
ATOM 671 N N . PRO A 1 86 ? 23.715 -1.384 -27.400 1.00 97.19 86 PRO A N 1
ATOM 672 C CA . PRO A 1 86 ? 23.058 -1.078 -28.658 1.00 97.19 86 PRO A CA 1
ATOM 673 C C . PRO A 1 86 ? 23.781 -1.722 -29.841 1.00 97.19 86 PRO A C 1
ATOM 675 O O . PRO A 1 86 ? 25.010 -1.737 -29.931 1.00 97.19 86 PRO A O 1
ATOM 678 N N . ASP A 1 87 ? 23.015 -2.174 -30.834 1.00 97.62 87 ASP A N 1
ATOM 679 C CA . ASP A 1 87 ? 23.604 -2.477 -32.133 1.00 97.62 87 ASP A CA 1
ATOM 680 C C . ASP A 1 87 ? 23.945 -1.176 -32.883 1.00 97.62 87 ASP A C 1
ATOM 682 O O . ASP A 1 87 ? 23.332 -0.125 -32.677 1.00 97.62 87 ASP A O 1
ATOM 686 N N . ALA A 1 88 ? 24.910 -1.248 -33.805 1.00 97.69 88 ALA A N 1
ATOM 687 C CA . ALA A 1 88 ? 25.406 -0.072 -34.520 1.00 97.69 88 ALA A CA 1
ATOM 688 C C . ALA A 1 88 ? 24.320 0.674 -35.322 1.00 97.69 88 ALA A C 1
ATOM 690 O O . ALA A 1 88 ? 24.432 1.882 -35.527 1.00 97.69 88 ALA A O 1
ATOM 691 N N . THR A 1 89 ? 23.279 -0.025 -35.791 1.00 97.94 89 THR A N 1
ATOM 692 C CA . THR A 1 89 ? 22.189 0.600 -36.556 1.00 97.94 89 THR A CA 1
ATOM 693 C C . THR A 1 89 ? 21.214 1.302 -35.619 1.00 97.94 89 THR A C 1
ATOM 695 O O . THR A 1 89 ? 20.835 2.446 -35.872 1.00 97.94 89 THR A O 1
ATOM 698 N N . GLY A 1 90 ? 20.826 0.637 -34.530 1.00 96.31 90 GLY A N 1
ATOM 699 C CA . GLY A 1 90 ? 19.984 1.197 -33.481 1.00 96.31 90 GLY A CA 1
ATOM 700 C C . GLY A 1 90 ? 20.592 2.457 -32.873 1.00 96.31 90 GLY A C 1
ATOM 701 O O . GLY A 1 90 ? 19.914 3.485 -32.815 1.00 96.31 90 GLY A O 1
ATOM 702 N N . LEU A 1 91 ? 21.877 2.405 -32.504 1.00 98.31 91 LEU A N 1
ATOM 703 C CA . LEU A 1 91 ? 22.601 3.544 -31.936 1.00 98.31 91 LEU A CA 1
ATOM 704 C C . LEU A 1 91 ? 22.599 4.743 -32.889 1.00 98.31 91 LEU A C 1
ATOM 706 O O . LEU A 1 91 ? 22.123 5.819 -32.536 1.00 98.31 91 LEU A O 1
ATOM 710 N N . ALA A 1 92 ? 23.041 4.533 -34.134 1.00 98.00 92 ALA A N 1
ATOM 711 C CA . ALA A 1 92 ? 23.126 5.593 -35.134 1.00 98.00 92 ALA A CA 1
ATOM 712 C C . ALA A 1 92 ? 21.767 6.259 -35.407 1.00 98.00 92 ALA A C 1
ATOM 714 O O . ALA A 1 92 ? 21.701 7.476 -35.574 1.00 98.00 92 ALA A O 1
ATOM 715 N N . ASN A 1 93 ? 20.678 5.483 -35.431 1.00 97.44 93 ASN A N 1
ATOM 716 C CA . ASN A 1 93 ? 19.336 6.014 -35.671 1.00 97.44 93 ASN A CA 1
ATOM 717 C C . ASN A 1 93 ? 18.846 6.924 -34.539 1.00 97.44 93 ASN A C 1
ATOM 719 O O . ASN A 1 93 ? 18.298 7.989 -34.820 1.00 97.44 93 ASN A O 1
ATOM 723 N N . TRP A 1 94 ? 19.007 6.517 -33.278 1.00 97.75 94 TRP A N 1
ATOM 724 C CA . TRP A 1 94 ? 18.568 7.323 -32.136 1.00 97.75 94 TRP A CA 1
ATOM 725 C C . TRP A 1 94 ? 19.442 8.561 -31.943 1.00 97.75 94 TRP A C 1
ATOM 727 O O . TRP A 1 94 ? 18.913 9.659 -31.776 1.00 97.75 94 TRP A O 1
ATOM 737 N N . THR A 1 95 ? 20.764 8.406 -32.037 1.00 98.38 95 THR A N 1
ATOM 738 C CA . THR A 1 95 ? 21.710 9.519 -31.897 1.00 98.38 95 THR A CA 1
ATOM 739 C C . THR A 1 95 ? 21.495 10.573 -32.981 1.00 98.38 95 THR A C 1
ATOM 741 O O . THR A 1 95 ? 21.436 11.754 -32.657 1.00 98.38 95 THR A O 1
ATOM 744 N N . ALA A 1 96 ? 21.246 10.177 -34.237 1.00 98.06 96 ALA A N 1
ATOM 745 C CA . ALA A 1 96 ? 20.962 11.128 -35.314 1.00 98.06 96 ALA A CA 1
ATOM 746 C C . ALA A 1 96 ? 19.727 12.008 -35.039 1.00 98.06 96 ALA A C 1
ATOM 748 O O . ALA A 1 96 ? 19.759 13.194 -35.356 1.00 98.06 96 ALA A O 1
ATOM 749 N N . ARG A 1 97 ? 18.671 11.458 -34.414 1.00 97.94 97 ARG A N 1
ATOM 750 C CA . ARG A 1 97 ? 17.460 12.224 -34.054 1.00 97.94 97 ARG A CA 1
ATOM 751 C C . ARG A 1 97 ? 17.706 13.245 -32.943 1.00 97.94 97 ARG A C 1
ATOM 753 O O . ARG A 1 97 ? 17.084 14.304 -32.925 1.00 97.94 97 ARG A O 1
ATOM 760 N N . LEU A 1 98 ? 18.596 12.915 -32.007 1.00 98.06 98 LEU A N 1
ATOM 761 C CA . LEU A 1 98 ? 19.022 13.848 -30.963 1.00 98.06 98 LEU A CA 1
ATOM 762 C C . LEU A 1 98 ? 19.950 14.929 -31.538 1.00 98.06 98 LEU A C 1
ATOM 764 O O . LEU A 1 98 ? 19.838 16.096 -31.166 1.00 98.06 98 LEU A O 1
ATOM 768 N N . ASP A 1 99 ? 20.849 14.557 -32.452 1.00 98.06 99 ASP A N 1
ATOM 769 C CA . ASP A 1 99 ? 21.825 15.465 -33.066 1.00 98.06 99 ASP A CA 1
ATOM 770 C C . ASP A 1 99 ? 21.175 16.480 -34.015 1.00 98.06 99 ASP A C 1
ATOM 772 O O . ASP A 1 99 ? 21.588 17.642 -34.058 1.00 98.06 99 ASP A O 1
ATOM 776 N N . ASP A 1 100 ? 20.161 16.063 -34.779 1.00 96.75 100 ASP A N 1
ATOM 777 C CA . ASP A 1 100 ? 19.408 16.950 -35.673 1.00 96.75 100 ASP A CA 1
ATOM 778 C C . ASP A 1 100 ? 18.268 17.711 -34.970 1.00 96.75 100 ASP A C 1
ATOM 780 O O . ASP A 1 100 ? 17.665 18.609 -35.567 1.00 96.75 100 ASP A O 1
ATOM 784 N N . GLY A 1 101 ? 18.014 17.396 -33.695 1.00 96.19 101 GLY A N 1
ATOM 785 C CA . GLY A 1 101 ? 16.996 18.023 -32.856 1.00 96.19 101 GLY A CA 1
ATOM 786 C C . GLY A 1 101 ? 15.560 17.655 -33.230 1.00 96.19 101 GLY A C 1
ATOM 787 O O . GLY A 1 101 ? 14.634 18.343 -32.800 1.00 96.19 101 GLY A O 1
ATOM 788 N N . SER A 1 102 ? 15.354 16.612 -34.040 1.00 96.62 102 SER A N 1
ATOM 789 C CA . SER A 1 102 ? 14.017 16.108 -34.366 1.00 96.62 102 SER A CA 1
ATOM 790 C C . SER A 1 102 ? 13.335 15.433 -33.180 1.00 96.62 102 SER A C 1
ATOM 792 O O . SER A 1 102 ? 12.108 15.376 -33.167 1.00 96.62 102 SER A O 1
ATOM 794 N N . TRP A 1 103 ? 14.114 14.917 -32.224 1.00 97.62 103 TRP A N 1
ATOM 795 C CA . TRP A 1 103 ? 13.640 14.364 -30.956 1.00 97.62 103 TRP A CA 1
ATOM 796 C C . TRP A 1 103 ? 14.434 14.964 -29.796 1.00 97.62 103 TRP A C 1
ATOM 798 O O . TRP A 1 103 ? 15.650 15.147 -29.865 1.00 97.62 103 TRP A O 1
ATOM 808 N N . SER A 1 104 ? 13.742 15.232 -28.700 1.00 97.88 104 SER A N 1
ATOM 809 C CA . SER A 1 104 ? 14.307 15.593 -27.409 1.00 97.88 104 SER A CA 1
ATOM 810 C C . SER A 1 104 ? 14.700 14.346 -26.604 1.00 97.88 104 SER A C 1
ATOM 812 O O . SER A 1 104 ? 14.265 13.227 -26.883 1.00 97.88 104 SER A O 1
ATOM 814 N N . ARG A 1 105 ? 15.525 14.521 -25.561 1.00 97.81 105 ARG A N 1
ATOM 815 C CA . ARG A 1 105 ? 15.871 13.421 -24.641 1.00 97.81 105 ARG A CA 1
ATOM 816 C C . ARG A 1 105 ? 14.643 12.784 -23.975 1.00 97.81 105 ARG A C 1
ATOM 818 O O . ARG A 1 105 ? 14.594 11.556 -23.969 1.00 97.81 105 ARG A O 1
ATOM 825 N N . PRO A 1 106 ? 13.655 13.550 -23.469 1.00 98.00 106 PRO A N 1
ATOM 826 C CA . PRO A 1 106 ? 12.412 12.979 -22.957 1.00 98.00 106 PRO A CA 1
ATOM 827 C C . PRO A 1 106 ? 11.680 12.128 -23.995 1.00 98.00 106 PRO A C 1
ATOM 829 O O . PRO A 1 106 ? 11.295 11.007 -23.688 1.00 98.00 106 PRO A O 1
ATOM 832 N N . GLU A 1 107 ? 11.558 12.591 -25.242 1.00 97.75 107 GLU A N 1
ATOM 833 C CA . GLU A 1 107 ? 10.911 11.805 -26.302 1.00 97.75 107 GLU A CA 1
ATOM 834 C C . GLU A 1 107 ? 11.662 10.497 -26.589 1.00 97.75 107 GLU A C 1
ATOM 836 O O . GLU A 1 107 ? 11.032 9.456 -26.776 1.00 97.75 107 GLU A O 1
ATOM 841 N N . VAL A 1 108 ? 13.001 10.507 -26.572 1.00 98.06 108 VAL A N 1
ATOM 842 C CA . VAL A 1 108 ? 13.789 9.269 -26.702 1.00 98.06 108 VAL A CA 1
ATOM 843 C C . VAL A 1 108 ? 13.537 8.334 -25.517 1.00 98.06 108 VAL A C 1
ATOM 845 O O . VAL A 1 108 ? 13.274 7.160 -25.754 1.00 98.06 108 VAL A O 1
ATOM 848 N N . VAL A 1 109 ? 13.520 8.831 -24.273 1.00 98.44 109 VAL A N 1
ATOM 849 C CA . VAL A 1 109 ? 13.152 8.020 -23.091 1.00 98.44 109 VAL A CA 1
ATOM 850 C C . VAL A 1 109 ? 11.795 7.360 -23.287 1.00 98.44 109 VAL A C 1
ATOM 852 O O . VAL A 1 109 ? 11.681 6.158 -23.069 1.00 98.44 109 VAL A O 1
ATOM 855 N N . LEU A 1 110 ? 10.785 8.105 -23.745 1.00 97.06 110 LEU A N 1
ATOM 856 C CA . LEU A 1 110 ? 9.455 7.551 -24.009 1.00 97.06 110 LEU A CA 1
ATOM 857 C C . LEU A 1 110 ? 9.468 6.497 -25.120 1.00 97.06 110 LEU A C 1
ATOM 859 O O . LEU A 1 110 ? 8.747 5.507 -25.032 1.00 97.06 110 LEU A O 1
ATOM 863 N N . GLY A 1 111 ? 10.313 6.667 -26.138 1.00 95.50 111 GLY A N 1
ATOM 864 C CA . GLY A 1 111 ? 10.506 5.671 -27.190 1.00 95.50 111 GLY A CA 1
ATOM 865 C C . GLY A 1 111 ? 11.005 4.318 -26.669 1.00 95.50 111 GLY A C 1
ATOM 866 O O . GLY A 1 111 ? 10.590 3.283 -27.188 1.00 95.50 111 GLY A O 1
ATOM 867 N N . PHE A 1 112 ? 11.859 4.321 -25.642 1.00 97.06 112 PHE A N 1
ATOM 868 C CA . PHE A 1 112 ? 12.337 3.103 -24.984 1.00 97.06 112 PHE A CA 1
ATOM 869 C C . PHE A 1 112 ? 11.345 2.586 -23.932 1.00 97.06 112 PHE A C 1
ATOM 871 O O . PHE A 1 112 ? 10.919 1.432 -24.007 1.00 97.06 112 PHE A O 1
ATOM 878 N N . SER A 1 113 ? 10.936 3.442 -22.991 1.00 96.00 113 SER A N 1
ATOM 879 C CA . SER A 1 113 ? 10.112 3.059 -21.836 1.00 96.00 113 SER A CA 1
ATOM 880 C C . SER A 1 113 ? 8.692 2.635 -22.212 1.00 96.00 113 SER A C 1
ATOM 882 O O . SER A 1 113 ? 8.050 1.900 -21.469 1.00 96.00 113 SER A O 1
ATOM 884 N N . GLN A 1 114 ? 8.187 3.077 -23.366 1.00 92.44 114 GLN A N 1
ATOM 885 C CA . GLN A 1 114 ? 6.876 2.676 -23.886 1.00 92.44 114 GLN A CA 1
ATOM 886 C C . GLN A 1 114 ? 6.988 1.724 -25.084 1.00 92.44 114 GLN A C 1
ATOM 888 O O . GLN A 1 114 ? 6.026 1.539 -25.834 1.00 92.44 114 GLN A O 1
ATOM 893 N N . SER A 1 115 ? 8.161 1.121 -25.300 1.00 93.50 115 SER A N 1
ATOM 894 C CA . SER A 1 115 ? 8.308 0.083 -26.317 1.00 93.50 115 SER A CA 1
ATOM 895 C C . SER A 1 115 ? 7.465 -1.151 -25.948 1.00 93.50 115 SER A C 1
ATOM 897 O O . SER A 1 115 ? 7.349 -1.480 -24.766 1.00 93.50 115 SER A O 1
ATOM 899 N N . PRO A 1 116 ? 6.876 -1.871 -26.927 1.00 90.25 116 PRO A N 1
ATOM 900 C CA . PRO A 1 116 ? 6.065 -3.055 -26.634 1.00 90.25 116 PRO A CA 1
ATOM 901 C C . PRO A 1 116 ? 6.812 -4.144 -25.857 1.00 90.25 116 PRO A C 1
ATOM 903 O O . PRO A 1 116 ? 6.207 -4.832 -25.045 1.00 90.25 116 PRO A O 1
ATOM 906 N N . GLU A 1 117 ? 8.114 -4.292 -26.109 1.00 89.25 117 GLU A N 1
ATOM 907 C CA . GLU A 1 117 ? 8.983 -5.237 -25.403 1.00 89.25 117 GLU A CA 1
ATOM 908 C C . GLU A 1 117 ? 9.133 -4.845 -23.933 1.00 89.25 117 GLU A C 1
ATOM 910 O O . GLU A 1 117 ? 8.848 -5.655 -23.060 1.00 89.25 117 GLU A O 1
ATOM 915 N N . PHE A 1 118 ? 9.472 -3.585 -23.647 1.00 92.94 118 PHE A N 1
ATOM 916 C CA . PHE A 1 118 ? 9.659 -3.148 -22.267 1.00 92.94 118 PHE A CA 1
ATOM 917 C C . PHE A 1 118 ? 8.356 -3.125 -21.470 1.00 92.94 118 PHE A C 1
ATOM 919 O O . PHE A 1 118 ? 8.340 -3.542 -20.317 1.00 92.94 118 PHE A O 1
ATOM 926 N N . ILE A 1 119 ? 7.245 -2.708 -22.088 1.00 88.62 119 ILE A N 1
ATOM 927 C CA . ILE A 1 119 ? 5.915 -2.826 -21.475 1.00 88.62 119 ILE A CA 1
ATOM 928 C C . ILE A 1 119 ? 5.618 -4.291 -21.151 1.00 88.62 119 ILE A C 1
ATOM 930 O O . ILE A 1 119 ? 5.169 -4.576 -20.050 1.00 88.62 119 ILE A O 1
ATOM 934 N N . GLY A 1 120 ? 5.878 -5.215 -22.081 1.00 84.50 120 GLY A N 1
ATOM 935 C CA . GLY A 1 120 ? 5.664 -6.644 -21.854 1.00 84.50 120 GLY A CA 1
ATOM 936 C C . GLY A 1 120 ? 6.495 -7.191 -20.694 1.00 84.50 120 GLY A C 1
ATOM 937 O O . GLY A 1 120 ? 5.947 -7.884 -19.843 1.00 84.50 120 GLY A O 1
ATOM 938 N N . ASN A 1 121 ? 7.778 -6.831 -20.640 1.00 86.06 121 ASN A N 1
ATOM 939 C CA . ASN A 1 121 ? 8.721 -7.334 -19.639 1.00 86.06 121 ASN A CA 1
ATOM 940 C C . ASN A 1 121 ? 8.494 -6.744 -18.240 1.00 86.06 121 ASN A C 1
ATOM 942 O O . ASN A 1 121 ? 8.825 -7.387 -17.261 1.00 86.06 121 ASN A O 1
ATOM 946 N N . THR A 1 122 ? 7.930 -5.538 -18.136 1.00 87.94 122 THR A N 1
ATOM 947 C CA . THR A 1 122 ? 7.743 -4.842 -16.844 1.00 87.94 122 THR A CA 1
ATOM 948 C C . THR A 1 122 ? 6.288 -4.787 -16.388 1.00 87.94 122 THR A C 1
ATOM 950 O O . THR A 1 122 ? 6.003 -4.265 -15.316 1.00 87.94 122 THR A O 1
ATOM 953 N N . ALA A 1 123 ? 5.339 -5.291 -17.186 1.00 83.00 123 ALA A N 1
ATOM 954 C CA . ALA A 1 123 ? 3.914 -5.227 -16.857 1.00 83.00 123 ALA A CA 1
ATOM 955 C C . ALA A 1 123 ? 3.586 -5.915 -15.528 1.00 83.00 123 ALA A C 1
ATOM 957 O O . ALA A 1 123 ? 2.681 -5.462 -14.831 1.00 83.00 123 ALA A O 1
ATOM 958 N N . ALA A 1 124 ? 4.298 -7.001 -15.210 1.00 77.69 124 ALA A N 1
ATOM 959 C CA . ALA A 1 124 ? 4.173 -7.728 -13.956 1.00 77.69 124 ALA A CA 1
ATOM 960 C C . ALA A 1 124 ? 4.554 -6.835 -12.766 1.00 77.69 124 ALA A C 1
ATOM 962 O O . ALA A 1 124 ? 3.690 -6.474 -11.965 1.00 77.69 124 ALA A O 1
ATOM 963 N N . ASP A 1 125 ? 5.812 -6.406 -12.724 1.00 81.75 125 ASP A N 1
ATOM 964 C CA . ASP A 1 125 ? 6.371 -5.646 -11.605 1.00 81.75 125 ASP A CA 1
ATOM 965 C C . ASP A 1 125 ? 5.719 -4.275 -11.435 1.00 81.75 125 ASP A C 1
ATOM 967 O O . ASP A 1 125 ? 5.449 -3.845 -10.317 1.00 81.75 125 ASP A O 1
ATOM 971 N N . ALA A 1 126 ? 5.398 -3.602 -12.544 1.00 85.12 126 ALA A N 1
ATOM 972 C CA . ALA A 1 126 ? 4.717 -2.313 -12.511 1.00 85.12 126 ALA A CA 1
ATOM 973 C C . ALA A 1 126 ? 3.335 -2.416 -11.847 1.00 85.12 126 ALA A C 1
ATOM 975 O O . ALA A 1 126 ? 2.975 -1.565 -11.036 1.00 85.12 126 ALA A O 1
ATOM 976 N N . ALA A 1 127 ? 2.588 -3.486 -12.143 1.00 79.12 127 ALA A N 1
ATOM 977 C CA . ALA A 1 127 ? 1.293 -3.717 -11.517 1.00 79.12 127 ALA A CA 1
ATOM 978 C C . ALA A 1 127 ? 1.429 -4.081 -10.038 1.00 79.12 127 ALA A C 1
ATOM 980 O O . ALA A 1 127 ? 0.677 -3.550 -9.227 1.00 79.12 127 ALA A O 1
ATOM 981 N N . ALA A 1 128 ? 2.378 -4.965 -9.702 1.00 77.88 128 ALA A N 1
ATOM 982 C CA . ALA A 1 128 ? 2.662 -5.351 -8.321 1.00 77.88 128 ALA A CA 1
ATOM 983 C C . ALA A 1 128 ? 2.966 -4.111 -7.475 1.00 77.88 128 ALA A C 1
ATOM 985 O O . ALA A 1 128 ? 2.375 -3.904 -6.420 1.00 77.88 128 ALA A O 1
ATOM 986 N N . TYR A 1 129 ? 3.819 -3.232 -8.002 1.00 82.69 129 TYR A N 1
ATOM 987 C CA . TYR A 1 129 ? 4.191 -1.997 -7.333 1.00 82.69 129 TYR A CA 1
ATOM 988 C C . TYR A 1 129 ? 3.011 -1.036 -7.172 1.00 82.69 129 TYR A C 1
ATOM 990 O O . TYR A 1 129 ? 2.842 -0.446 -6.111 1.00 82.69 129 TYR A O 1
ATOM 998 N N . GLY A 1 130 ? 2.179 -0.868 -8.206 1.00 80.19 130 GLY A N 1
ATOM 999 C CA . GLY A 1 130 ? 0.995 -0.012 -8.119 1.00 80.19 130 GLY A CA 1
ATOM 1000 C C . GLY A 1 130 ? 0.005 -0.486 -7.053 1.00 80.19 130 GLY A C 1
ATOM 1001 O O . GLY A 1 130 ? -0.499 0.324 -6.283 1.00 80.19 130 GLY A O 1
ATOM 1002 N N . ILE A 1 131 ? -0.219 -1.796 -6.969 1.00 75.25 131 ILE A N 1
ATOM 1003 C CA . ILE A 1 131 ? -1.077 -2.431 -5.959 1.00 75.25 131 ILE A CA 1
ATOM 1004 C C . ILE A 1 131 ? -0.515 -2.212 -4.560 1.00 75.25 131 ILE A C 1
ATOM 1006 O O . ILE A 1 131 ? -1.225 -1.710 -3.691 1.00 75.25 131 ILE A O 1
ATOM 1010 N N . HIS A 1 132 ? 0.773 -2.505 -4.379 1.00 77.44 132 HIS A N 1
ATOM 1011 C CA . HIS A 1 132 ? 1.473 -2.272 -3.124 1.00 77.44 132 HIS A CA 1
ATOM 1012 C C . HIS A 1 132 ? 1.384 -0.798 -2.693 1.00 77.44 132 HIS A C 1
ATOM 1014 O O . HIS A 1 132 ? 1.058 -0.487 -1.550 1.00 77.44 132 HIS A O 1
ATOM 1020 N N . HIS A 1 133 ? 1.595 0.131 -3.630 1.00 78.12 133 HIS A N 1
ATOM 1021 C CA . HIS A 1 133 ? 1.459 1.559 -3.367 1.00 78.12 133 HIS A CA 1
ATOM 1022 C C . HIS A 1 133 ? 0.054 1.917 -2.866 1.00 78.12 133 HIS A C 1
ATOM 1024 O O . HIS A 1 133 ? -0.054 2.587 -1.843 1.00 78.12 133 HIS A O 1
ATOM 1030 N N . HIS A 1 134 ? -1.009 1.452 -3.531 1.00 71.69 134 HIS A N 1
ATOM 1031 C CA . HIS A 1 134 ? -2.383 1.709 -3.081 1.00 71.69 134 HIS A CA 1
ATOM 1032 C C . HIS A 1 134 ? -2.669 1.128 -1.691 1.00 71.69 134 HIS A C 1
ATOM 1034 O O . HIS A 1 134 ? -3.323 1.793 -0.880 1.00 71.69 134 HIS A O 1
ATOM 1040 N N . ALA A 1 135 ? -2.168 -0.078 -1.399 1.00 68.50 135 ALA A N 1
ATOM 1041 C CA . ALA A 1 135 ? -2.294 -0.699 -0.081 1.00 68.50 135 ALA A CA 1
ATOM 1042 C C . ALA A 1 135 ? -1.640 0.165 1.011 1.00 68.50 135 ALA A C 1
ATOM 1044 O O . ALA A 1 135 ? -2.253 0.427 2.046 1.00 68.50 135 ALA A O 1
ATOM 1045 N N . MET A 1 136 ? -0.445 0.697 0.743 1.00 67.06 136 MET A N 1
ATOM 1046 C CA . MET A 1 136 ? 0.310 1.516 1.696 1.00 67.06 136 MET A CA 1
ATOM 1047 C C . MET A 1 136 ? -0.233 2.942 1.872 1.00 67.06 136 MET A C 1
ATOM 1049 O O . MET A 1 136 ? -0.033 3.543 2.929 1.00 67.06 136 MET A O 1
ATOM 1053 N N . THR A 1 137 ? -0.912 3.519 0.872 1.00 65.19 137 THR A N 1
ATOM 1054 C CA . THR A 1 137 ? -1.442 4.895 0.953 1.00 65.19 137 THR A CA 1
ATOM 1055 C C . THR A 1 137 ? -2.835 5.006 1.575 1.00 65.19 137 THR A C 1
ATOM 1057 O O . THR A 1 137 ? -3.347 6.120 1.697 1.00 65.19 137 THR A O 1
ATOM 1060 N N . GLY A 1 138 ? -3.441 3.901 2.020 1.00 58.00 138 GLY A N 1
ATOM 1061 C CA . GLY A 1 138 ? -4.744 3.943 2.690 1.00 58.00 138 GLY A CA 1
ATOM 1062 C C . GLY A 1 138 ? -5.940 3.976 1.732 1.00 58.00 138 GLY A C 1
ATOM 1063 O O . GLY A 1 138 ? -6.997 4.499 2.080 1.00 58.00 138 GLY A O 1
ATOM 1064 N N . GLU A 1 139 ? -5.783 3.495 0.497 1.00 57.56 139 GLU A N 1
ATOM 1065 C CA . GLU A 1 139 ? -6.837 3.550 -0.530 1.00 57.56 139 GLU A CA 1
ATOM 1066 C C . GLU A 1 139 ? -7.559 2.206 -0.723 1.00 57.56 139 GLU A C 1
ATOM 1068 O O . GLU A 1 139 ? -8.408 2.073 -1.602 1.00 57.56 139 GLU A O 1
ATOM 1073 N N . THR A 1 140 ? -7.262 1.203 0.108 1.00 58.38 140 THR A N 1
ATOM 1074 C CA . THR A 1 140 ? -7.812 -0.155 -0.023 1.00 58.38 140 THR A CA 1
ATOM 1075 C C . THR A 1 140 ? -8.664 -0.552 1.174 1.00 58.38 140 THR A C 1
ATOM 1077 O O . THR A 1 140 ? -8.515 -0.033 2.279 1.00 58.38 140 THR A O 1
ATOM 1080 N N . VAL A 1 141 ? -9.555 -1.524 0.981 1.00 57.06 141 VAL A N 1
ATOM 1081 C CA . VAL A 1 141 ? -10.376 -2.091 2.062 1.00 57.06 141 VAL A CA 1
ATOM 1082 C C . VAL A 1 141 ? -9.504 -2.683 3.179 1.00 57.06 141 VAL A C 1
ATOM 1084 O O . VAL A 1 141 ? -9.815 -2.463 4.349 1.00 57.06 141 VAL A O 1
ATOM 1087 N N . ALA A 1 142 ? -8.394 -3.347 2.832 1.00 59.62 142 ALA A N 1
ATOM 1088 C CA . ALA A 1 142 ? -7.431 -3.894 3.792 1.00 59.62 142 ALA A CA 1
ATOM 1089 C C . ALA A 1 142 ? -6.827 -2.798 4.686 1.00 59.62 142 ALA A C 1
ATOM 1091 O O . ALA A 1 142 ? -6.773 -2.954 5.906 1.00 59.62 142 ALA A O 1
ATOM 1092 N N . SER A 1 143 ? -6.488 -1.643 4.100 1.00 71.56 143 SER A N 1
ATOM 1093 C CA . SER A 1 143 ? -5.899 -0.513 4.830 1.00 71.56 143 SER A CA 1
ATOM 1094 C C . SER A 1 143 ? -6.845 0.168 5.831 1.00 71.56 143 SER A C 1
ATOM 1096 O O . SER A 1 143 ? -6.383 0.808 6.769 1.00 71.56 143 SER A O 1
ATOM 1098 N N . TRP A 1 144 ? -8.164 0.004 5.670 1.00 83.75 144 TRP A N 1
ATOM 1099 C CA . TRP A 1 144 ? -9.185 0.524 6.593 1.00 83.75 144 TRP A CA 1
ATOM 1100 C C . TRP A 1 144 ? -9.730 -0.534 7.561 1.00 83.75 144 TRP A C 1
ATOM 1102 O O . TRP A 1 144 ? -10.597 -0.237 8.391 1.00 83.75 144 TRP A O 1
ATOM 1112 N N . GLY A 1 145 ? -9.271 -1.780 7.442 1.00 89.06 145 GLY A N 1
ATOM 1113 C CA . GLY A 1 145 ? -9.800 -2.895 8.214 1.00 89.06 145 GLY A CA 1
ATOM 1114 C C . GLY A 1 145 ? -9.556 -2.746 9.715 1.00 89.06 145 GLY A C 1
ATOM 1115 O O . GLY A 1 145 ? -10.477 -2.904 10.519 1.00 89.06 145 GLY A O 1
ATOM 1116 N N . ASP A 1 146 ? -8.348 -2.354 10.110 1.00 91.25 146 ASP A N 1
ATOM 1117 C CA . ASP A 1 146 ? -7.989 -2.168 11.516 1.00 91.25 146 ASP A CA 1
ATOM 1118 C C . ASP A 1 146 ? -8.803 -1.029 12.174 1.00 91.25 146 ASP A C 1
ATOM 1120 O O . ASP A 1 146 ? -9.280 -1.158 13.305 1.00 91.25 146 ASP A O 1
ATOM 1124 N N . ASP A 1 147 ? -9.056 0.050 11.434 1.00 93.38 147 ASP A N 1
ATOM 1125 C CA . ASP A 1 147 ? -9.912 1.171 11.802 1.00 93.38 147 ASP A CA 1
ATOM 1126 C C . ASP A 1 147 ? -11.349 0.722 12.054 1.00 93.38 147 ASP A C 1
ATOM 1128 O O . ASP A 1 147 ? -11.932 1.022 13.101 1.00 93.38 147 ASP A O 1
ATOM 1132 N N . VAL A 1 148 ? -11.933 -0.030 11.121 1.00 96.75 148 VAL A N 1
ATOM 1133 C CA . VAL A 1 148 ? -13.300 -0.544 11.262 1.00 96.75 148 VAL A CA 1
ATOM 1134 C C . VAL A 1 148 ? -13.390 -1.535 12.416 1.00 96.75 148 VAL A C 1
ATOM 1136 O O . VAL A 1 148 ? -14.331 -1.452 13.212 1.00 96.75 148 VAL A O 1
ATOM 1139 N N . PHE A 1 149 ? -12.402 -2.417 12.574 1.00 97.25 149 PHE A N 1
ATOM 1140 C CA . PHE A 1 149 ? -12.315 -3.320 13.717 1.00 97.25 149 PHE A CA 1
ATOM 1141 C C . PHE A 1 149 ? -12.318 -2.540 15.040 1.00 97.25 149 PHE A C 1
ATOM 1143 O O . PHE A 1 149 ? -13.133 -2.822 15.927 1.00 97.25 149 PHE A O 1
ATOM 1150 N N . ARG A 1 150 ? -11.495 -1.488 15.153 1.00 97.50 150 ARG A N 1
ATOM 1151 C CA . ARG A 1 150 ? -11.469 -0.594 16.322 1.00 97.50 150 ARG A CA 1
ATOM 1152 C C . ARG A 1 150 ? -12.780 0.146 16.536 1.00 97.50 150 ARG A C 1
ATOM 1154 O O . ARG A 1 150 ? -13.168 0.337 17.686 1.00 97.50 150 ARG A O 1
ATOM 1161 N N . LEU A 1 151 ? -13.494 0.546 15.485 1.00 98.38 151 LEU A N 1
ATOM 1162 C CA . LEU A 1 151 ? -14.809 1.179 15.623 1.00 98.38 151 LEU A CA 1
ATOM 1163 C C . LEU A 1 151 ? -15.850 0.223 16.211 1.00 98.38 151 LEU A C 1
ATOM 1165 O O . LEU A 1 151 ? -16.610 0.641 17.089 1.00 98.38 151 LEU A O 1
ATOM 1169 N N . TYR A 1 152 ? -15.862 -1.050 15.804 1.00 98.50 152 TYR A N 1
ATOM 1170 C CA . TYR A 1 152 ? -16.712 -2.068 16.431 1.00 98.50 152 TYR A CA 1
ATOM 1171 C C . TYR A 1 152 ? -16.373 -2.251 17.916 1.00 98.50 152 TYR A C 1
ATOM 1173 O O . TYR A 1 152 ? -17.274 -2.195 18.753 1.00 98.50 152 TYR A O 1
ATOM 1181 N N . GLN A 1 153 ? -15.089 -2.372 18.261 1.00 98.00 153 GLN A N 1
ATOM 1182 C CA . GLN A 1 153 ? -14.655 -2.505 19.655 1.00 98.00 153 GLN A CA 1
ATOM 1183 C C . GLN A 1 153 ? -15.031 -1.262 20.478 1.00 98.00 153 GLN A C 1
ATOM 1185 O O . GLN A 1 153 ? -15.738 -1.356 21.478 1.00 98.00 153 GLN A O 1
ATOM 1190 N N . ALA A 1 154 ? -14.658 -0.068 20.012 1.00 97.94 154 ALA A N 1
ATOM 1191 C CA . ALA A 1 154 ? -14.881 1.182 20.730 1.00 97.94 154 ALA A CA 1
ATOM 1192 C C . ALA A 1 154 ? -16.369 1.511 20.908 1.00 97.94 154 ALA A C 1
ATOM 1194 O O . ALA A 1 154 ? -16.775 1.989 21.968 1.00 97.94 154 ALA A O 1
ATOM 1195 N N . THR A 1 155 ? -17.200 1.271 19.888 1.00 98.19 155 THR A N 1
ATOM 1196 C CA . THR A 1 155 ? -18.609 1.694 19.915 1.00 98.19 155 THR A CA 1
ATOM 1197 C C . THR A 1 155 ? -19.581 0.605 20.340 1.00 98.19 155 THR A C 1
ATOM 1199 O O . THR A 1 155 ? -20.650 0.961 20.821 1.00 98.19 155 THR A O 1
ATOM 1202 N N . LEU A 1 156 ? -19.252 -0.680 20.184 1.00 97.94 156 LEU A N 1
ATOM 1203 C CA . LEU A 1 156 ? -20.174 -1.799 20.422 1.00 97.94 156 LEU A CA 1
ATOM 1204 C C . LEU A 1 156 ? -19.617 -2.883 21.362 1.00 97.94 156 LEU A C 1
ATOM 1206 O O . LEU A 1 156 ? -20.359 -3.816 21.669 1.00 97.94 156 LEU A O 1
ATOM 1210 N N . ASP A 1 157 ? -18.366 -2.764 21.829 1.00 96.81 157 ASP A N 1
ATOM 1211 C CA . ASP A 1 157 ? -17.698 -3.723 22.730 1.00 96.81 157 ASP A CA 1
ATOM 1212 C C . ASP A 1 157 ? -17.718 -5.166 22.192 1.00 96.81 157 ASP A C 1
ATOM 1214 O O . ASP A 1 157 ? -18.018 -6.137 22.892 1.00 96.81 157 ASP A O 1
ATOM 1218 N N . ARG A 1 158 ? -17.493 -5.309 20.881 1.00 96.62 158 ARG A N 1
ATOM 1219 C CA . ARG A 1 158 ? -17.446 -6.607 20.203 1.00 96.62 158 ARG A CA 1
ATOM 1220 C C . ARG A 1 158 ? -16.582 -6.559 18.953 1.00 96.62 158 ARG A C 1
ATOM 1222 O O . ARG A 1 158 ? -16.411 -5.504 18.352 1.00 96.62 158 ARG A O 1
ATOM 1229 N N . ALA A 1 159 ? -16.147 -7.734 18.506 1.00 96.75 159 ALA A N 1
ATOM 1230 C CA . ALA A 1 159 ? -15.593 -7.899 17.168 1.00 96.75 159 ALA A CA 1
ATOM 1231 C C . ALA A 1 159 ? -16.685 -7.730 16.086 1.00 96.75 159 ALA A C 1
ATOM 1233 O O . ALA A 1 159 ? -17.867 -8.018 16.349 1.00 96.75 159 ALA A O 1
ATOM 1234 N N . PRO A 1 160 ? -16.312 -7.285 14.873 1.00 97.19 160 PRO A N 1
ATOM 1235 C CA . PRO A 1 160 ? -17.216 -7.268 13.732 1.00 97.19 160 PRO A CA 1
ATOM 1236 C C . PRO A 1 160 ? -17.707 -8.665 13.340 1.00 97.19 160 PRO A C 1
ATOM 1238 O O . PRO A 1 160 ? -17.069 -9.685 13.605 1.00 97.19 160 PRO A O 1
ATOM 1241 N N . ASP A 1 161 ? -18.844 -8.690 12.649 1.00 96.12 161 ASP A N 1
ATOM 1242 C CA . ASP A 1 161 ? -19.141 -9.752 11.689 1.00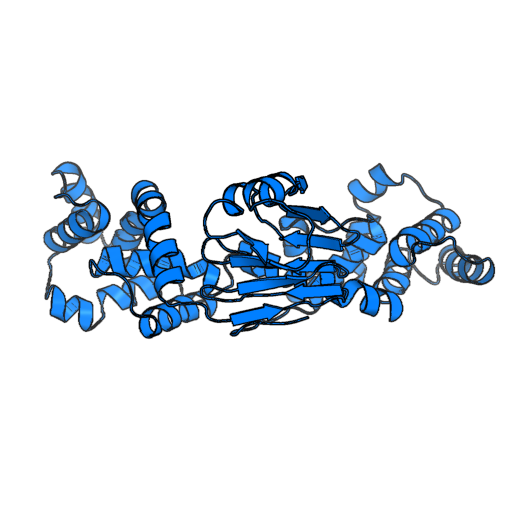 96.12 161 ASP A CA 1
ATOM 1243 C C . ASP A 1 161 ? -18.572 -9.371 10.313 1.00 96.12 161 ASP A C 1
ATOM 1245 O O . ASP A 1 161 ? -18.494 -8.183 10.002 1.00 96.12 161 ASP A O 1
ATOM 1249 N N . VAL A 1 162 ? -18.203 -10.365 9.497 1.00 92.94 162 VAL A N 1
ATOM 1250 C CA . VAL A 1 162 ? -17.537 -10.155 8.193 1.00 92.94 162 VAL A CA 1
ATOM 1251 C C . VAL A 1 162 ? -18.350 -9.236 7.278 1.00 92.94 162 VAL A C 1
ATOM 1253 O O . VAL A 1 162 ? -17.852 -8.222 6.816 1.00 92.94 162 VAL A O 1
ATOM 1256 N N . THR A 1 163 ? -19.657 -9.480 7.125 1.00 94.38 163 THR A N 1
ATOM 1257 C CA . THR A 1 163 ? -20.507 -8.635 6.265 1.00 94.38 163 THR A CA 1
ATOM 1258 C C . THR A 1 163 ? -20.540 -7.173 6.718 1.00 94.38 163 THR A C 1
ATOM 1260 O O . THR A 1 163 ? -20.548 -6.257 5.894 1.00 94.38 163 THR A O 1
ATOM 1263 N N . GLY A 1 164 ? -20.612 -6.937 8.027 1.00 95.44 164 GLY A N 1
ATOM 1264 C CA . GLY A 1 164 ? -20.549 -5.601 8.596 1.00 95.44 164 GLY A CA 1
ATOM 1265 C C . GLY A 1 164 ? -19.175 -4.951 8.440 1.00 95.44 164 GLY A C 1
ATOM 1266 O O . GLY A 1 164 ? -19.120 -3.743 8.222 1.00 95.44 164 GLY A O 1
ATOM 1267 N N . PHE A 1 165 ? -18.095 -5.721 8.563 1.00 94.94 165 PHE A N 1
ATOM 1268 C CA . PHE A 1 165 ? -16.722 -5.270 8.343 1.00 94.94 165 PHE A CA 1
ATOM 1269 C C . PHE A 1 165 ? -16.529 -4.799 6.901 1.00 94.94 165 PHE A C 1
ATOM 1271 O O . PHE A 1 165 ? -16.299 -3.608 6.690 1.00 94.94 165 PHE A O 1
ATOM 1278 N N . ASP A 1 166 ? -16.786 -5.673 5.925 1.00 90.12 166 ASP A N 1
ATOM 1279 C CA . ASP A 1 166 ? -16.626 -5.387 4.493 1.00 90.12 166 ASP A CA 1
ATOM 1280 C C . ASP A 1 166 ? -17.412 -4.146 4.080 1.00 90.12 166 ASP A C 1
ATOM 1282 O O . ASP A 1 166 ? -16.938 -3.290 3.334 1.00 90.12 166 ASP A O 1
ATOM 1286 N N . ASN A 1 167 ? -18.638 -4.006 4.597 1.00 92.31 167 ASN A N 1
ATOM 1287 C CA . ASN A 1 167 ? -19.482 -2.879 4.238 1.00 92.31 167 ASN A CA 1
ATOM 1288 C C . ASN A 1 167 ? -18.939 -1.535 4.735 1.00 92.31 167 ASN A C 1
ATOM 1290 O O . ASN A 1 167 ? -19.118 -0.529 4.048 1.00 92.31 167 ASN A O 1
ATOM 1294 N N . TRP A 1 168 ? -18.351 -1.485 5.930 1.00 95.62 168 TRP A N 1
ATOM 1295 C CA . TRP A 1 168 ? -17.803 -0.241 6.469 1.00 95.62 168 TRP A CA 1
ATOM 1296 C C . TRP A 1 168 ? -16.425 0.065 5.893 1.00 95.62 168 TRP A C 1
ATOM 1298 O O . TRP A 1 168 ? -16.198 1.212 5.510 1.00 95.62 168 TRP A O 1
ATOM 1308 N N . SER A 1 169 ? -15.562 -0.944 5.764 1.00 90.44 169 SER A N 1
ATOM 1309 C CA . SER A 1 169 ? -14.228 -0.800 5.174 1.00 90.44 169 SER A CA 1
ATOM 1310 C C . SER A 1 169 ? -14.332 -0.394 3.700 1.00 90.44 169 SER A C 1
ATOM 1312 O O . SER A 1 169 ? -13.680 0.555 3.272 1.00 90.44 169 SER A O 1
ATOM 1314 N N . GLY A 1 170 ? -15.267 -0.993 2.950 1.00 85.62 170 GLY A N 1
ATOM 1315 C CA . GLY A 1 170 ? -15.579 -0.605 1.572 1.00 85.62 170 GLY A CA 1
ATOM 1316 C C . GLY A 1 170 ? -16.046 0.843 1.427 1.00 85.62 170 GLY A C 1
ATOM 1317 O O . GLY A 1 170 ? -15.632 1.534 0.508 1.00 85.62 170 GLY A O 1
ATOM 1318 N N . ARG A 1 171 ? -16.848 1.366 2.364 1.00 88.75 171 ARG A N 1
ATOM 1319 C CA . ARG A 1 171 ? -17.265 2.781 2.317 1.00 88.75 171 ARG A CA 1
ATOM 1320 C C . ARG A 1 171 ? -16.101 3.744 2.525 1.00 88.75 171 ARG A C 1
ATOM 1322 O O . ARG A 1 171 ? -16.115 4.814 1.923 1.00 88.75 171 ARG A O 1
ATOM 1329 N N . LEU A 1 172 ? -15.155 3.403 3.402 1.00 86.81 172 LEU A N 1
ATOM 1330 C CA . LEU A 1 172 ? -13.944 4.204 3.601 1.00 86.81 172 LEU A CA 1
ATOM 1331 C C . LEU A 1 172 ? -13.085 4.188 2.335 1.00 86.81 172 LEU A C 1
ATOM 1333 O O . LEU A 1 172 ? -12.705 5.258 1.866 1.00 86.81 172 LEU A O 1
ATOM 1337 N N . ALA A 1 173 ? -12.898 3.010 1.735 1.00 81.31 173 ALA A N 1
ATOM 1338 C CA . ALA A 1 173 ? -12.213 2.861 0.451 1.00 81.31 173 ALA A CA 1
ATOM 1339 C C . ALA A 1 173 ? -12.909 3.650 -0.682 1.00 81.31 173 ALA A C 1
ATOM 1341 O O . ALA A 1 173 ? -12.245 4.320 -1.465 1.00 81.31 173 ALA A O 1
ATOM 1342 N N . ASP A 1 174 ? -14.247 3.696 -0.703 1.00 82.06 174 ASP A N 1
ATOM 1343 C CA . ASP A 1 174 ? -15.047 4.499 -1.647 1.00 82.06 174 ASP A CA 1
ATOM 1344 C C . ASP A 1 174 ? -15.007 6.024 -1.360 1.00 82.06 174 ASP A C 1
ATOM 1346 O O . ASP A 1 174 ? -15.716 6.816 -1.994 1.00 82.06 174 ASP A O 1
ATOM 1350 N N . GLY A 1 175 ? -14.217 6.467 -0.377 1.00 82.31 175 GLY A N 1
ATOM 1351 C CA . GLY A 1 175 ? -14.006 7.877 -0.048 1.00 82.31 175 GLY A CA 1
ATOM 1352 C C . GLY A 1 175 ? -15.030 8.480 0.918 1.00 82.31 175 GLY A C 1
ATOM 1353 O O . GLY A 1 175 ? -15.092 9.707 1.073 1.00 82.31 175 GLY A O 1
ATOM 1354 N N . GLN A 1 176 ? -15.849 7.667 1.598 1.00 89.88 176 GLN A N 1
ATOM 1355 C CA . GLN A 1 176 ? -16.628 8.166 2.731 1.00 89.88 176 GLN A CA 1
ATOM 1356 C C . GLN A 1 176 ? -15.669 8.620 3.839 1.00 89.88 176 GLN A C 1
ATOM 1358 O O . GLN A 1 176 ? -14.732 7.919 4.199 1.00 89.88 176 GLN A O 1
ATOM 1363 N N . SER A 1 177 ? -15.919 9.789 4.434 1.00 93.69 177 SER A N 1
ATOM 1364 C CA . SER A 1 177 ? -15.052 10.273 5.510 1.00 93.69 177 SER A CA 1
ATOM 1365 C C . SER A 1 177 ? -15.113 9.367 6.743 1.00 93.69 177 SER A C 1
ATOM 1367 O O . SER A 1 177 ? -16.193 8.915 7.137 1.00 93.69 177 SER A O 1
ATOM 1369 N N . TYR A 1 178 ? -13.969 9.201 7.416 1.00 93.25 178 TYR A N 1
ATOM 1370 C CA . TYR A 1 178 ? -13.859 8.459 8.678 1.00 93.25 178 TYR A CA 1
ATOM 1371 C C . TYR A 1 178 ? -14.917 8.895 9.701 1.00 93.25 178 TYR A C 1
ATOM 1373 O O . TYR A 1 178 ? -15.674 8.078 10.223 1.00 93.25 178 TYR A O 1
ATOM 1381 N N . LEU A 1 179 ? -15.061 10.209 9.921 1.00 96.69 179 LEU A N 1
ATOM 1382 C CA . LEU A 1 179 ? -16.085 10.754 10.819 1.00 96.69 179 LEU A CA 1
ATOM 1383 C C . LEU A 1 179 ? -17.512 10.402 10.380 1.00 96.69 179 LEU A C 1
ATOM 1385 O O . LEU A 1 179 ? -18.362 10.171 11.233 1.00 96.69 179 LEU A O 1
ATOM 1389 N N . GLY A 1 180 ? -17.783 10.331 9.074 1.00 97.50 180 GLY A N 1
ATOM 1390 C CA . GLY A 1 180 ? -19.079 9.899 8.557 1.00 97.50 180 GLY A CA 1
ATOM 1391 C C . GLY A 1 180 ? -19.361 8.420 8.826 1.00 97.50 180 GLY A C 1
ATOM 1392 O O . GLY A 1 180 ? -20.505 8.057 9.097 1.00 97.50 180 GLY A O 1
ATOM 1393 N N . VAL A 1 181 ? -18.342 7.558 8.763 1.00 97.62 181 VAL A N 1
ATOM 1394 C CA . VAL A 1 181 ? -18.461 6.142 9.147 1.00 97.62 181 VAL A CA 1
ATOM 1395 C C . VAL A 1 181 ? -18.699 6.008 10.648 1.00 97.62 181 VAL A C 1
ATOM 1397 O O . VAL A 1 181 ? -19.647 5.333 11.048 1.00 97.62 181 VAL A O 1
ATOM 1400 N N . VAL A 1 182 ? -17.946 6.735 11.477 1.00 98.44 182 VAL A N 1
ATOM 1401 C CA . VAL A 1 182 ? -18.140 6.770 12.936 1.00 98.44 182 VAL A CA 1
ATOM 1402 C C . VAL A 1 182 ? -19.562 7.209 13.308 1.00 98.44 182 VAL A C 1
ATOM 1404 O O . VAL A 1 182 ? -20.210 6.588 14.154 1.00 98.44 182 VAL A O 1
ATOM 1407 N N . ASP A 1 183 ? -20.081 8.251 12.654 1.00 97.81 183 ASP A N 1
ATOM 1408 C CA . ASP A 1 183 ? -21.461 8.705 12.852 1.00 97.81 183 ASP A CA 1
ATOM 1409 C C . ASP A 1 183 ? -22.464 7.598 12.495 1.00 97.81 183 ASP A C 1
ATOM 1411 O O . ASP A 1 183 ? -23.457 7.399 13.197 1.00 97.81 183 ASP A O 1
ATOM 1415 N N . GLY A 1 184 ? -22.169 6.823 11.449 1.00 97.56 184 GLY A N 1
ATOM 1416 C CA . GLY A 1 184 ? -22.914 5.629 11.065 1.00 97.56 184 GLY A CA 1
ATOM 1417 C C . GLY A 1 184 ? -22.993 4.571 12.171 1.00 97.56 184 GLY A C 1
ATOM 1418 O O . GLY A 1 184 ? -24.082 4.046 12.416 1.00 97.56 184 GLY A O 1
ATOM 1419 N N . PHE A 1 185 ? -21.891 4.306 12.881 1.00 98.12 185 PHE A N 1
ATOM 1420 C CA . PHE A 1 185 ? -21.869 3.409 14.045 1.00 98.12 185 PHE A CA 1
ATOM 1421 C C . PHE A 1 185 ? -22.710 3.953 15.204 1.00 98.12 185 PHE A C 1
ATOM 1423 O O . PHE A 1 185 ? -23.608 3.262 15.691 1.00 98.12 185 PHE A O 1
ATOM 1430 N N . VAL A 1 186 ? -22.485 5.204 15.616 1.00 97.19 186 VAL A N 1
ATOM 1431 C CA . VAL A 1 186 ? -23.166 5.821 16.774 1.00 97.19 186 VAL A CA 1
ATOM 1432 C C . VAL A 1 186 ? -24.674 5.985 16.536 1.00 97.19 186 VAL A C 1
ATOM 1434 O O . VAL A 1 186 ? -25.486 5.835 17.455 1.00 97.19 186 VAL A O 1
ATOM 1437 N N . GLN A 1 187 ? -25.083 6.270 15.299 1.00 95.56 187 GLN A N 1
ATOM 1438 C CA . GLN A 1 187 ? -26.493 6.394 14.913 1.00 95.56 187 GLN A CA 1
ATOM 1439 C C . GLN A 1 187 ? -27.128 5.052 14.524 1.00 95.56 187 GLN A C 1
ATOM 1441 O O . GLN A 1 187 ? -28.335 4.996 14.262 1.00 95.56 187 GLN A O 1
ATOM 1446 N N . SER A 1 188 ? -26.347 3.969 14.482 1.00 96.62 188 SER A N 1
ATOM 1447 C CA . SER A 1 188 ? -26.841 2.661 14.071 1.00 96.62 188 SER A CA 1
ATOM 1448 C C . SER A 1 188 ? -27.960 2.181 14.992 1.00 96.62 188 SER A C 1
ATOM 1450 O O . SER A 1 188 ? -27.978 2.408 16.204 1.00 96.62 188 SER A O 1
ATOM 1452 N N . ARG A 1 189 ? -28.910 1.442 14.414 1.00 96.50 189 ARG A N 1
ATOM 1453 C CA . ARG A 1 189 ? -29.968 0.799 15.197 1.00 96.50 189 ARG A CA 1
ATOM 1454 C C . ARG A 1 189 ? -29.391 -0.157 16.243 1.00 96.50 189 ARG A C 1
ATOM 1456 O O . ARG A 1 189 ? -30.015 -0.340 17.281 1.00 96.50 189 ARG A O 1
ATOM 1463 N N . GLU A 1 190 ? -28.244 -0.768 15.964 1.00 96.19 190 GLU A N 1
ATOM 1464 C CA . GLU A 1 190 ? -27.550 -1.630 16.913 1.00 96.19 190 GLU A CA 1
ATOM 1465 C C . GLU A 1 190 ? -27.100 -0.838 18.141 1.00 96.19 190 GLU A C 1
ATOM 1467 O O . GLU A 1 190 ? -27.586 -1.125 19.230 1.00 96.19 190 GLU A O 1
ATOM 1472 N N . PHE A 1 191 ? -26.304 0.220 17.961 1.00 97.62 191 PHE A N 1
ATOM 1473 C CA . PHE A 1 191 ? -25.838 1.075 19.056 1.00 97.62 191 PHE A CA 1
ATOM 1474 C C . PHE A 1 191 ? -27.006 1.591 19.910 1.00 97.62 191 PHE A C 1
ATOM 1476 O O . PHE A 1 191 ? -27.003 1.480 21.137 1.00 97.62 191 PHE A O 1
ATOM 1483 N N . GLN A 1 192 ? -28.060 2.087 19.254 1.00 96.19 192 GLN A N 1
ATOM 1484 C CA . GLN A 1 192 ? -29.247 2.607 19.936 1.00 96.19 192 GLN A CA 1
ATOM 1485 C C . GLN A 1 192 ? -30.032 1.519 20.690 1.00 96.19 192 GLN A C 1
ATOM 1487 O O . GLN A 1 192 ? -30.609 1.805 21.736 1.00 96.19 192 GLN A O 1
ATOM 1492 N N . ASN A 1 193 ? -30.067 0.274 20.202 1.00 97.00 193 ASN A N 1
ATOM 1493 C CA . ASN A 1 193 ? -30.709 -0.832 20.922 1.00 97.00 193 ASN A CA 1
ATOM 1494 C C . ASN A 1 193 ? -29.854 -1.340 22.087 1.00 97.00 193 ASN A C 1
ATOM 1496 O O . ASN A 1 193 ? -30.417 -1.766 23.094 1.00 97.00 193 ASN A O 1
ATOM 1500 N N . THR A 1 194 ? -28.529 -1.322 21.936 1.00 96.69 194 THR A N 1
ATOM 1501 C CA . THR A 1 194 ? -27.581 -1.810 22.942 1.00 96.69 194 THR A CA 1
ATOM 1502 C C . THR A 1 194 ? -27.510 -0.861 24.134 1.00 96.69 194 THR A C 1
ATOM 1504 O O . THR A 1 194 ? -27.622 -1.309 25.274 1.00 96.69 194 THR A O 1
ATOM 1507 N N . TYR A 1 195 ? -27.392 0.446 23.886 1.00 96.69 195 TYR A N 1
ATOM 1508 C CA . TYR A 1 195 ? -27.129 1.429 24.944 1.00 96.69 195 TYR A CA 1
ATOM 1509 C C . TYR A 1 195 ? -28.281 2.403 25.208 1.00 96.69 195 TYR A C 1
ATOM 1511 O O . TYR A 1 195 ? -28.330 3.036 26.261 1.00 96.69 195 TYR A O 1
ATOM 1519 N N . GLY A 1 196 ? -29.243 2.514 24.289 1.00 94.75 196 GLY A N 1
ATOM 1520 C CA . GLY A 1 196 ? -30.345 3.464 24.413 1.00 94.75 196 GLY A CA 1
ATOM 1521 C C . GLY A 1 196 ? -29.904 4.923 24.276 1.00 94.75 196 GLY A C 1
ATOM 1522 O O . GLY A 1 196 ? -28.887 5.253 23.667 1.00 94.75 196 GLY A O 1
ATOM 1523 N N . ALA A 1 197 ? -30.714 5.822 24.838 1.00 93.19 197 ALA A N 1
ATOM 1524 C CA . ALA A 1 197 ? -30.412 7.246 24.853 1.00 93.19 197 ALA A CA 1
ATOM 1525 C C . ALA A 1 197 ? -29.416 7.563 25.977 1.00 93.19 197 ALA A C 1
ATOM 1527 O O . ALA A 1 197 ? -29.793 7.591 27.146 1.00 93.19 197 ALA A O 1
ATOM 1528 N N . LEU A 1 198 ? -28.166 7.821 25.599 1.00 96.19 198 LEU A N 1
ATOM 1529 C CA . LEU A 1 198 ? -27.099 8.246 26.505 1.00 96.19 198 LEU A CA 1
ATOM 1530 C C . LEU A 1 198 ? -27.020 9.771 26.559 1.00 96.19 198 LEU A C 1
ATOM 1532 O O . LEU A 1 198 ? -27.130 10.423 25.513 1.00 96.19 198 LEU A O 1
ATOM 1536 N N . ASP A 1 199 ? -26.760 10.336 27.735 1.00 97.19 199 ASP A N 1
ATOM 1537 C CA . ASP A 1 199 ? -26.274 11.714 27.832 1.00 97.19 199 ASP A CA 1
ATOM 1538 C C . ASP A 1 199 ? -24.769 11.800 27.494 1.00 97.19 199 ASP A C 1
ATOM 1540 O O . ASP A 1 199 ? -24.156 10.814 27.079 1.00 97.19 199 ASP A O 1
ATOM 1544 N N . ASN A 1 200 ? -24.178 12.996 27.564 1.00 98.06 200 ASN A N 1
ATOM 1545 C CA . ASN A 1 200 ? -22.770 13.186 27.198 1.00 98.06 200 ASN A CA 1
ATOM 1546 C C . ASN A 1 200 ? -21.808 12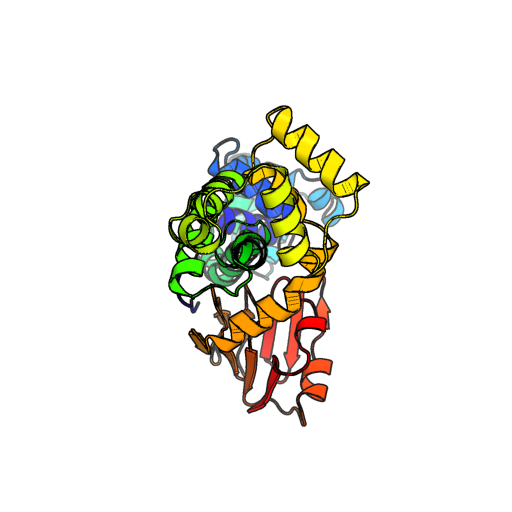.497 28.177 1.00 98.06 200 ASN A C 1
ATOM 1548 O O . ASN A 1 200 ? -20.810 11.932 27.733 1.00 98.06 200 ASN A O 1
ATOM 1552 N N . GLY A 1 201 ? -22.115 12.493 29.476 1.00 97.75 201 GLY A N 1
ATOM 1553 C CA . GLY A 1 201 ? -21.274 11.847 30.481 1.00 97.75 201 GLY A CA 1
ATOM 1554 C C . GLY A 1 201 ? -21.333 10.325 30.371 1.00 97.75 201 GLY A C 1
ATOM 1555 O O . GLY A 1 201 ? -20.296 9.662 30.386 1.00 97.75 201 GLY A O 1
ATOM 1556 N N . ASP A 1 202 ? -22.532 9.774 30.184 1.00 98.06 202 ASP A N 1
ATOM 1557 C CA . ASP A 1 202 ? -22.743 8.341 29.969 1.00 98.06 202 ASP A CA 1
ATOM 1558 C C . ASP A 1 202 ? -22.065 7.863 28.678 1.00 98.06 202 ASP A C 1
ATOM 1560 O O . ASP A 1 202 ? -21.431 6.809 28.663 1.00 98.06 202 ASP A O 1
ATOM 1564 N N . PHE A 1 203 ? -22.133 8.659 27.605 1.00 98.31 203 PHE A N 1
ATOM 1565 C CA . PHE A 1 203 ? -21.454 8.355 26.345 1.00 98.31 203 PHE A CA 1
ATOM 1566 C C . PHE A 1 203 ? -19.927 8.315 26.496 1.00 98.31 203 PHE A C 1
ATOM 1568 O O . PHE A 1 203 ? -19.287 7.391 26.003 1.00 98.31 203 PHE A O 1
ATOM 1575 N N . VAL A 1 204 ? -19.331 9.275 27.210 1.00 98.31 204 VAL A N 1
ATOM 1576 C CA . VAL A 1 204 ? -17.880 9.283 27.461 1.00 98.31 204 VAL A CA 1
ATOM 1577 C C . VAL A 1 204 ? -17.468 8.100 28.339 1.00 98.31 204 VAL A C 1
ATOM 1579 O O . VAL A 1 204 ? -16.491 7.423 28.026 1.00 98.31 204 VAL A O 1
ATOM 1582 N N . ASN A 1 205 ? -18.215 7.809 29.408 1.00 97.94 205 ASN A N 1
ATOM 1583 C CA . ASN A 1 205 ? -17.933 6.659 30.269 1.00 97.94 205 ASN A CA 1
ATOM 1584 C C . ASN A 1 205 ? -18.025 5.328 29.517 1.00 97.94 205 ASN A C 1
ATOM 1586 O O . ASN A 1 205 ? -17.221 4.433 29.771 1.00 97.94 205 ASN A O 1
ATOM 1590 N N . LEU A 1 206 ? -18.971 5.190 28.586 1.00 97.94 206 LEU A N 1
ATOM 1591 C CA . LEU A 1 206 ? -19.055 4.024 27.707 1.00 97.94 206 LEU A CA 1
ATOM 1592 C C . LEU A 1 206 ? -17.759 3.837 26.916 1.00 97.94 206 LEU A C 1
ATOM 1594 O O . LEU A 1 206 ? -17.193 2.750 26.944 1.00 97.94 206 LEU A O 1
ATOM 1598 N N . LEU A 1 207 ? -17.248 4.893 26.275 1.00 98.19 207 LEU A N 1
ATOM 1599 C CA . LEU A 1 207 ? -16.015 4.797 25.487 1.00 98.19 207 LEU A CA 1
ATOM 1600 C C . LEU A 1 207 ? -14.801 4.470 26.357 1.00 98.19 207 LEU A C 1
ATOM 1602 O O . LEU A 1 207 ? -13.986 3.643 25.969 1.00 98.19 207 LEU A O 1
ATOM 1606 N N . TYR A 1 208 ? -14.699 5.046 27.557 1.00 97.94 208 TYR A N 1
ATOM 1607 C CA . TYR A 1 208 ? -13.656 4.674 28.518 1.00 97.94 208 TYR A CA 1
ATOM 1608 C C . TYR A 1 208 ? -13.690 3.179 28.869 1.00 97.94 208 TYR A C 1
ATOM 1610 O O . TYR A 1 208 ? -12.638 2.539 28.914 1.00 97.94 208 TYR A O 1
ATOM 1618 N N . ASN A 1 209 ? -14.880 2.610 29.071 1.00 97.06 209 ASN A N 1
ATOM 1619 C CA . ASN A 1 209 ? -15.017 1.188 29.368 1.00 97.06 209 ASN A CA 1
ATOM 1620 C C . ASN A 1 209 ? -14.653 0.316 28.162 1.00 97.06 209 ASN A C 1
ATOM 1622 O O . ASN A 1 209 ? -13.828 -0.577 28.311 1.00 97.06 209 ASN A O 1
ATOM 1626 N N . ASN A 1 210 ? -15.205 0.603 26.983 1.00 97.25 210 ASN A N 1
ATOM 1627 C CA . ASN A 1 210 ? -14.975 -0.207 25.785 1.00 97.25 210 ASN A CA 1
ATOM 1628 C C . ASN A 1 210 ? -13.518 -0.128 25.291 1.00 97.25 210 ASN A C 1
ATOM 1630 O O . ASN A 1 210 ? -12.962 -1.113 24.825 1.00 97.25 210 ASN A O 1
ATOM 1634 N N . VAL A 1 211 ? -12.889 1.049 25.385 1.00 96.38 211 VAL A N 1
ATOM 1635 C CA . VAL A 1 211 ? -11.562 1.305 24.795 1.00 96.38 211 VAL A CA 1
ATOM 1636 C C . VAL A 1 211 ? -10.435 1.063 25.791 1.00 96.38 211 VAL A C 1
ATOM 1638 O O . VAL A 1 211 ? -9.388 0.541 25.430 1.00 96.38 211 VAL A O 1
ATOM 1641 N N . LEU A 1 212 ? -10.626 1.447 27.055 1.00 92.81 212 LEU A N 1
ATOM 1642 C CA . LEU A 1 212 ? -9.571 1.398 28.075 1.00 92.81 212 LEU A CA 1
ATOM 1643 C C . LEU A 1 212 ? -9.862 0.389 29.192 1.00 92.81 212 LEU A C 1
ATOM 1645 O O . LEU A 1 212 ? -9.076 0.278 30.135 1.00 92.81 212 LEU A O 1
ATOM 1649 N N . GLY A 1 213 ? -10.999 -0.314 29.141 1.00 93.75 213 GLY A N 1
ATOM 1650 C CA . GLY A 1 213 ? -11.375 -1.315 30.142 1.00 93.75 213 GLY A CA 1
ATOM 1651 C C . GLY A 1 213 ? -11.572 -0.744 31.549 1.00 93.75 213 GLY A C 1
ATOM 1652 O O . GLY A 1 213 ? -11.435 -1.471 32.537 1.00 93.75 213 GLY A O 1
ATOM 1653 N N . ARG A 1 214 ? -11.824 0.565 31.676 1.00 94.25 214 ARG A N 1
ATOM 1654 C CA . ARG A 1 214 ? -11.905 1.262 32.968 1.00 94.25 214 ARG A CA 1
ATOM 1655 C C . ARG A 1 214 ? -12.894 2.413 32.934 1.00 94.25 214 ARG A C 1
ATOM 1657 O O . ARG A 1 214 ? -13.146 2.984 31.884 1.00 94.25 214 ARG A O 1
ATOM 1664 N N . GLU A 1 215 ? -13.358 2.836 34.105 1.00 92.50 215 GLU A N 1
ATOM 1665 C CA . GLU A 1 215 ? -14.116 4.083 34.224 1.00 92.50 215 GLU A CA 1
ATOM 1666 C C . GLU A 1 215 ? -13.240 5.313 33.927 1.00 92.50 215 GLU A C 1
ATOM 1668 O O . GLU A 1 215 ? -12.015 5.319 34.136 1.00 92.50 215 GLU A O 1
ATOM 1673 N N . ALA A 1 216 ? -13.892 6.380 33.463 1.00 95.75 216 ALA A N 1
ATOM 1674 C CA . ALA A 1 216 ? -13.252 7.668 33.276 1.00 95.75 216 ALA A CA 1
ATOM 1675 C C . ALA A 1 216 ? -12.781 8.230 34.623 1.00 95.75 216 ALA A C 1
ATOM 1677 O O . ALA A 1 216 ? -13.512 8.225 35.616 1.00 95.75 216 ALA A O 1
ATOM 1678 N N . ASP A 1 217 ? -11.568 8.780 34.661 1.00 96.56 217 ASP A N 1
ATOM 1679 C CA . ASP A 1 217 ? -11.190 9.641 35.776 1.00 96.56 217 ASP A CA 1
ATOM 1680 C C . ASP A 1 217 ? -11.940 10.981 35.683 1.00 96.56 217 ASP A C 1
ATOM 1682 O O . ASP A 1 217 ? -12.358 11.404 34.604 1.00 96.56 217 ASP A O 1
ATOM 1686 N N . ALA A 1 218 ? -12.109 11.663 36.821 1.00 97.38 218 ALA A N 1
ATOM 1687 C CA . ALA A 1 218 ? -12.919 12.881 36.896 1.00 97.38 218 ALA A CA 1
ATOM 1688 C C . ALA A 1 218 ? -12.462 13.971 35.910 1.00 97.38 218 ALA A C 1
ATOM 1690 O O . ALA A 1 218 ? -13.298 14.630 35.298 1.00 97.38 218 ALA A O 1
ATOM 1691 N N . THR A 1 219 ? -11.147 14.122 35.723 1.00 97.44 219 THR A N 1
ATOM 1692 C CA . THR A 1 219 ? -10.569 15.114 34.810 1.00 97.44 219 THR A CA 1
ATOM 1693 C C . THR A 1 219 ? -10.835 14.739 33.354 1.00 97.44 219 THR A C 1
ATOM 1695 O O . THR A 1 219 ? -11.221 15.589 32.555 1.00 97.44 219 THR A O 1
ATOM 1698 N N . GLY A 1 220 ? -10.631 13.472 32.987 1.00 96.00 220 GLY A N 1
ATOM 1699 C CA . GLY A 1 220 ? -10.921 12.963 31.649 1.00 96.00 220 GLY A CA 1
ATOM 1700 C C . GLY A 1 220 ? -12.394 13.116 31.272 1.00 96.00 220 GLY A C 1
ATOM 1701 O O . GLY A 1 220 ? -12.707 13.643 30.203 1.00 96.00 220 GLY A O 1
ATOM 1702 N N . LEU A 1 221 ? -13.294 12.732 32.181 1.00 97.94 221 LEU A N 1
ATOM 1703 C CA . LEU A 1 221 ? -14.738 12.852 31.988 1.00 97.94 221 LEU A CA 1
ATOM 1704 C C . LEU A 1 221 ? -15.175 14.310 31.803 1.00 97.94 221 LEU A C 1
ATOM 1706 O O . LEU A 1 221 ? -15.921 14.606 30.870 1.00 97.94 221 LEU A O 1
ATOM 1710 N N . GLU A 1 222 ? -14.697 15.217 32.662 1.00 97.94 222 GLU A N 1
ATOM 1711 C CA . GLU A 1 222 ? -15.007 16.650 32.586 1.00 97.94 222 GLU A CA 1
ATOM 1712 C C . GLU A 1 222 ? -14.540 17.248 31.252 1.00 97.94 222 GLU A C 1
ATOM 1714 O O . GLU A 1 222 ? -15.337 17.867 30.550 1.00 97.94 222 GLU A O 1
ATOM 1719 N N . ASN A 1 223 ? -13.295 16.980 30.844 1.00 97.50 223 ASN A N 1
ATOM 1720 C CA . ASN A 1 223 ? -12.732 17.510 29.599 1.00 97.50 223 ASN A CA 1
ATOM 1721 C C . ASN A 1 223 ? -13.520 17.081 28.352 1.00 97.50 223 ASN A C 1
ATOM 1723 O O . ASN A 1 223 ? -13.792 17.903 27.474 1.00 97.50 223 ASN A O 1
ATOM 1727 N N . TRP A 1 224 ? -13.860 15.795 28.232 1.00 97.94 224 TRP A N 1
ATOM 1728 C CA . TRP A 1 224 ? -14.605 15.302 27.071 1.00 97.94 224 TRP A CA 1
ATOM 1729 C C . TRP A 1 224 ? -16.052 15.788 27.065 1.00 97.94 224 TRP A C 1
ATOM 1731 O O . TRP A 1 224 ? -16.555 16.197 26.018 1.00 97.94 224 TRP A O 1
ATOM 1741 N N . THR A 1 225 ? -16.701 15.798 28.230 1.00 98.25 225 THR A N 1
ATOM 1742 C CA . THR A 1 225 ? -18.084 16.273 28.361 1.00 98.25 225 THR A CA 1
ATOM 1743 C C . THR A 1 225 ? -18.182 17.763 28.033 1.00 98.25 225 THR A C 1
ATOM 1745 O O . THR A 1 225 ? -19.044 18.150 27.252 1.00 98.25 225 THR A O 1
ATOM 1748 N N . GLU A 1 226 ? -17.249 18.595 28.514 1.00 98.19 226 GLU A N 1
ATOM 1749 C CA . GLU A 1 226 ? -17.212 20.026 28.186 1.00 98.19 226 GLU A CA 1
ATOM 1750 C C . GLU A 1 226 ? -17.031 20.264 26.678 1.00 98.19 226 GLU A C 1
ATOM 1752 O O . GLU A 1 226 ? -17.644 21.168 26.108 1.00 98.19 226 GLU A O 1
ATOM 1757 N N . ARG A 1 227 ? -16.217 19.454 25.992 1.00 98.12 227 ARG A N 1
ATOM 1758 C CA . ARG A 1 227 ? -16.060 19.555 24.531 1.00 98.12 227 ARG A CA 1
ATOM 1759 C C . ARG A 1 227 ? -17.352 19.210 23.796 1.00 98.12 227 ARG A C 1
ATOM 1761 O O . ARG A 1 227 ? -17.729 19.949 22.887 1.00 98.12 227 ARG A O 1
ATOM 1768 N N . LEU A 1 228 ? -18.033 18.135 24.201 1.00 98.12 228 LEU A N 1
ATOM 1769 C CA . LEU A 1 228 ? -19.340 17.755 23.653 1.00 98.12 228 LEU A CA 1
ATOM 1770 C C . LEU A 1 228 ? -20.382 18.858 23.884 1.00 98.12 228 LEU A C 1
ATOM 1772 O O . LEU A 1 228 ? -21.096 19.241 22.959 1.00 98.12 228 LEU A O 1
ATOM 1776 N N . ASP A 1 229 ? -20.425 19.427 25.089 1.00 97.88 229 ASP A N 1
ATOM 1777 C CA . ASP A 1 229 ? -21.345 20.512 25.444 1.00 97.88 229 ASP A CA 1
ATOM 1778 C C . ASP A 1 229 ? -21.073 21.799 24.643 1.00 97.88 229 ASP A C 1
ATOM 1780 O O . ASP A 1 229 ? -21.993 22.568 24.359 1.00 97.88 229 ASP A O 1
ATOM 1784 N N . ASN A 1 230 ? -19.821 22.011 24.223 1.00 97.56 230 ASN A N 1
ATOM 1785 C CA . ASN A 1 230 ? -19.395 23.130 23.381 1.00 97.56 230 ASN A CA 1
ATOM 1786 C C . ASN A 1 230 ? -19.441 22.837 21.867 1.00 97.56 230 ASN A C 1
ATOM 1788 O O . ASN A 1 230 ? -18.981 23.661 21.073 1.00 97.56 230 ASN A O 1
ATOM 1792 N N . GLY A 1 231 ? -20.029 21.711 21.452 1.00 96.69 231 GLY A N 1
ATOM 1793 C CA . GLY A 1 231 ? -20.346 21.429 20.050 1.00 96.69 231 GLY A CA 1
ATOM 1794 C C . GLY A 1 231 ? -19.378 20.505 19.312 1.00 96.69 231 GLY A C 1
ATOM 1795 O O . GLY A 1 231 ? -19.546 20.340 18.105 1.00 96.69 231 GLY A O 1
ATOM 1796 N N . MET A 1 232 ? -18.413 19.881 19.998 1.00 97.56 232 MET A N 1
ATOM 1797 C CA . MET A 1 232 ? -17.718 18.711 19.447 1.00 97.56 232 MET A CA 1
ATOM 1798 C C . MET A 1 232 ? -18.739 17.593 19.202 1.00 97.56 232 MET A C 1
ATOM 1800 O O . MET A 1 232 ? -19.626 17.354 20.023 1.00 97.56 232 MET A O 1
ATOM 1804 N N . SER A 1 233 ? -18.634 16.909 18.070 1.00 98.12 233 SER A N 1
ATOM 1805 C CA . SER A 1 233 ? -19.508 15.787 17.736 1.00 98.12 233 SER A CA 1
ATOM 1806 C C . SER A 1 233 ? -19.131 14.522 18.511 1.00 98.12 233 SER A C 1
ATOM 1808 O O . SER A 1 233 ? -17.986 14.321 18.917 1.00 98.12 233 SER A O 1
ATOM 1810 N N . ARG A 1 234 ? -20.095 13.607 18.673 1.00 97.81 234 ARG A N 1
ATOM 1811 C CA . ARG A 1 234 ? -19.819 12.270 19.226 1.00 97.81 234 ARG A CA 1
ATOM 1812 C C . ARG A 1 234 ? -18.842 11.480 18.359 1.00 97.81 234 ARG A C 1
ATOM 1814 O O . ARG A 1 234 ? -18.037 10.738 18.912 1.00 97.81 234 ARG A O 1
ATOM 1821 N N . ALA A 1 235 ? -18.881 11.674 17.040 1.00 98.12 235 ALA A N 1
ATOM 1822 C CA . ALA A 1 235 ? -17.941 11.051 16.120 1.00 98.12 235 ALA A CA 1
ATOM 1823 C C . ALA A 1 235 ? -16.492 11.492 16.375 1.00 98.12 235 ALA A C 1
ATOM 1825 O O . ALA A 1 235 ? -15.603 10.649 16.434 1.00 98.12 235 ALA A O 1
ATOM 1826 N N . GLU A 1 236 ? -16.252 12.784 16.615 1.00 98.19 236 GLU A N 1
ATOM 1827 C CA . GLU A 1 236 ? -14.916 13.289 16.968 1.00 98.19 236 GLU A CA 1
ATOM 1828 C C . GLU A 1 236 ? -14.422 12.740 18.313 1.00 98.19 236 GLU A C 1
ATOM 1830 O O . GLU A 1 236 ? -13.236 12.448 18.463 1.00 98.19 236 GLU A O 1
ATOM 1835 N N . VAL A 1 237 ? -15.318 12.549 19.289 1.00 98.00 237 VAL A N 1
ATOM 1836 C CA . VAL A 1 237 ? -14.947 11.901 20.556 1.00 98.00 237 VAL A CA 1
ATOM 1837 C C . VAL A 1 237 ? -14.572 10.439 20.320 1.00 98.00 237 VAL A C 1
ATOM 1839 O O . VAL A 1 237 ? -13.497 10.030 20.744 1.00 98.00 237 VAL A O 1
ATOM 1842 N N . VAL A 1 238 ? -15.392 9.663 19.602 1.00 98.50 238 VAL A N 1
ATOM 1843 C CA . VAL A 1 238 ? -15.070 8.262 19.270 1.00 98.50 238 VAL A CA 1
ATOM 1844 C C . VAL A 1 238 ? -13.751 8.169 18.514 1.00 98.50 238 VAL A C 1
ATOM 1846 O O . VAL A 1 238 ? -12.933 7.332 18.874 1.00 98.50 238 VAL A O 1
ATOM 1849 N N . GLN A 1 239 ? -13.501 9.046 17.536 1.00 97.06 239 GLN A N 1
ATOM 1850 C CA . GLN A 1 239 ? -12.211 9.114 16.850 1.00 97.06 239 GLN A CA 1
ATOM 1851 C C . GLN A 1 239 ? -11.064 9.299 17.849 1.00 97.06 239 GLN A C 1
ATOM 1853 O O . GLN A 1 239 ? -10.087 8.564 17.786 1.00 97.06 239 GLN A O 1
ATOM 1858 N N . GLY A 1 240 ? -11.188 10.235 18.794 1.00 95.75 240 GLY A N 1
ATOM 1859 C CA . GLY A 1 240 ? -10.154 10.486 19.799 1.00 95.75 240 GLY A CA 1
ATOM 1860 C C . GLY A 1 240 ? -9.817 9.274 20.676 1.00 95.75 240 GLY A C 1
ATOM 1861 O O . GLY A 1 240 ? -8.665 9.130 21.080 1.00 95.75 240 GLY A O 1
ATOM 1862 N N . PHE A 1 241 ? -10.790 8.403 20.956 1.00 97.06 241 PHE A N 1
ATOM 1863 C CA . PHE A 1 241 ? -10.565 7.155 21.690 1.00 97.06 241 PHE A CA 1
ATOM 1864 C C . PHE A 1 241 ? -10.058 6.025 20.781 1.00 97.06 241 PHE A C 1
ATOM 1866 O O . PHE A 1 241 ? -9.032 5.416 21.081 1.00 97.06 241 PHE A O 1
ATOM 1873 N N . ALA A 1 242 ? -10.749 5.770 19.667 1.00 96.81 242 ALA A N 1
ATOM 1874 C CA . ALA A 1 242 ? -10.455 4.676 18.743 1.00 96.81 242 ALA A CA 1
ATOM 1875 C C . ALA A 1 242 ? -9.087 4.829 18.057 1.00 96.81 242 ALA A C 1
ATOM 1877 O O . ALA A 1 242 ? -8.427 3.837 17.789 1.00 96.81 242 ALA A O 1
ATOM 1878 N N . GLN A 1 243 ? -8.640 6.066 17.828 1.00 93.75 243 GLN A N 1
ATOM 1879 C CA . GLN A 1 243 ? -7.341 6.381 17.219 1.00 93.75 243 GLN A CA 1
ATOM 1880 C C . GLN A 1 243 ? -6.271 6.738 18.260 1.00 93.75 243 GLN A C 1
ATOM 1882 O O . GLN A 1 243 ? -5.234 7.317 17.937 1.00 93.75 243 GLN A O 1
ATOM 1887 N N . SER A 1 244 ? -6.525 6.461 19.543 1.00 94.00 244 SER A N 1
ATOM 1888 C CA . SER A 1 244 ? -5.512 6.662 20.575 1.00 94.00 244 SER A CA 1
ATOM 1889 C C . SER A 1 244 ? -4.391 5.632 20.425 1.00 94.00 244 SER A C 1
ATOM 1891 O O . SER A 1 244 ? -4.656 4.457 20.193 1.00 94.00 244 SER A O 1
ATOM 1893 N N . ALA A 1 245 ? -3.139 6.060 20.620 1.00 92.06 245 ALA A N 1
ATOM 1894 C CA . ALA A 1 245 ? -1.966 5.193 20.458 1.00 92.06 245 ALA A CA 1
ATOM 1895 C C . ALA A 1 245 ? -1.999 3.929 21.342 1.00 92.06 245 ALA A C 1
ATOM 1897 O O . ALA A 1 245 ? -1.423 2.907 20.989 1.00 92.06 245 ALA A O 1
ATOM 1898 N N . GLU A 1 246 ? -2.653 3.999 22.505 1.00 91.19 246 GLU A N 1
ATOM 1899 C CA . GLU A 1 246 ? -2.843 2.842 23.385 1.00 91.19 246 GLU A CA 1
ATOM 1900 C C . GLU A 1 246 ? -3.827 1.834 22.783 1.00 91.19 246 GLU A C 1
ATOM 1902 O O . GLU A 1 246 ? -3.568 0.635 22.823 1.00 91.19 246 GLU A O 1
ATOM 1907 N N . PHE A 1 247 ? -4.933 2.303 22.201 1.00 95.19 247 PHE A N 1
ATOM 1908 C CA . PHE A 1 247 ? -5.952 1.418 21.646 1.00 95.19 247 PHE A CA 1
ATOM 1909 C C . PHE A 1 247 ? -5.551 0.828 20.298 1.00 95.19 247 PHE A C 1
ATOM 1911 O O . PHE A 1 247 ? -5.818 -0.345 20.052 1.00 95.19 247 PHE A O 1
ATOM 1918 N N . THR A 1 248 ? -4.865 1.597 19.448 1.00 92.44 248 THR A N 1
ATOM 1919 C CA . THR A 1 248 ? -4.315 1.078 18.189 1.00 92.44 248 THR A CA 1
ATOM 1920 C C . THR A 1 248 ? -3.335 -0.061 18.462 1.00 92.44 248 THR A C 1
ATOM 1922 O O . THR A 1 248 ? -3.546 -1.166 17.975 1.00 92.44 248 THR A O 1
ATOM 1925 N N . ALA A 1 249 ? -2.359 0.148 19.352 1.00 90.00 249 ALA A N 1
ATOM 1926 C CA . ALA A 1 249 ? -1.418 -0.900 19.751 1.00 90.00 249 ALA A CA 1
ATOM 1927 C C . ALA A 1 249 ? -2.097 -2.068 20.494 1.00 90.00 249 ALA A C 1
ATOM 1929 O O . ALA A 1 249 ? -1.694 -3.219 20.364 1.00 90.00 249 ALA A O 1
ATOM 1930 N N . GLY A 1 250 ? -3.129 -1.786 21.294 1.00 93.38 250 GLY A N 1
ATOM 1931 C CA . GLY A 1 250 ? -3.842 -2.804 22.067 1.00 93.38 250 GLY A CA 1
ATOM 1932 C C . GLY A 1 250 ? -4.741 -3.724 21.237 1.00 93.38 250 GLY A C 1
ATOM 1933 O O . GLY A 1 250 ? -5.067 -4.807 21.711 1.00 93.38 250 GLY A O 1
ATOM 1934 N N . THR A 1 251 ? -5.141 -3.312 20.030 1.00 94.56 251 THR A N 1
ATOM 1935 C CA . THR A 1 251 ? -6.098 -4.050 19.183 1.00 94.56 251 THR A CA 1
ATOM 1936 C C . THR A 1 251 ? -5.464 -4.741 17.979 1.00 94.56 251 THR A C 1
ATOM 1938 O O . THR A 1 251 ? -6.123 -5.572 17.363 1.00 94.56 251 THR A O 1
ATOM 1941 N N . GLU A 1 252 ? -4.198 -4.459 17.668 1.00 90.44 252 GLU A N 1
ATOM 1942 C CA . GLU A 1 252 ? -3.471 -5.016 16.518 1.00 90.44 252 GLU A CA 1
ATOM 1943 C C . GLU A 1 252 ? -3.487 -6.554 16.497 1.00 90.44 252 GLU A C 1
ATOM 1945 O O . GLU A 1 252 ? -3.977 -7.169 15.550 1.00 90.44 252 GLU A O 1
ATOM 1950 N N . ALA A 1 253 ? -3.056 -7.192 17.590 1.00 91.69 253 ALA A N 1
ATOM 1951 C CA . ALA A 1 253 ? -3.028 -8.653 17.684 1.00 91.69 253 ALA A CA 1
ATOM 1952 C C . ALA A 1 253 ? -4.432 -9.287 17.646 1.00 91.69 253 ALA A C 1
ATOM 1954 O O . ALA A 1 253 ? -4.604 -10.382 17.106 1.00 91.69 253 ALA A O 1
ATOM 1955 N N . ASP A 1 254 ? -5.439 -8.610 18.207 1.00 94.75 254 ASP A N 1
ATOM 1956 C CA . ASP A 1 254 ? -6.826 -9.083 18.192 1.00 94.75 254 ASP A CA 1
ATOM 1957 C C . ASP A 1 254 ? -7.436 -8.983 16.790 1.00 94.75 254 ASP A C 1
ATOM 1959 O O . ASP A 1 254 ? -8.180 -9.877 16.383 1.00 94.75 254 ASP A O 1
ATOM 1963 N N . TYR A 1 255 ? -7.100 -7.929 16.041 1.00 94.25 255 TYR A N 1
ATOM 1964 C CA . TYR A 1 255 ? -7.507 -7.762 14.651 1.00 94.25 255 TYR A CA 1
ATOM 1965 C C . TYR A 1 255 ? -6.896 -8.853 13.770 1.00 94.25 255 TYR A C 1
ATOM 1967 O O . TYR A 1 255 ? -7.635 -9.569 13.095 1.00 94.25 255 TYR A O 1
ATOM 1975 N N . GLU A 1 256 ? -5.581 -9.075 13.854 1.00 9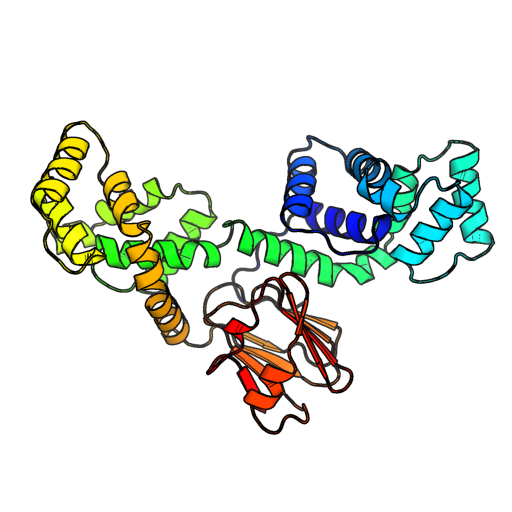1.94 256 GLU A N 1
ATOM 1976 C CA . GLU A 1 256 ? -4.928 -10.162 13.119 1.00 91.94 256 GLU A CA 1
ATOM 1977 C C . GLU A 1 256 ? -5.517 -11.541 13.456 1.00 91.94 256 GLU A C 1
ATOM 1979 O O . GLU A 1 256 ? -5.715 -12.388 12.581 1.00 91.94 256 GLU A O 1
ATOM 1984 N N . ALA A 1 257 ? -5.771 -11.803 14.742 1.00 93.88 257 ALA A N 1
ATOM 1985 C CA . ALA A 1 257 ? -6.366 -13.060 15.180 1.00 93.88 257 ALA A CA 1
ATOM 1986 C C . ALA A 1 257 ? -7.797 -13.216 14.650 1.00 93.88 257 ALA A C 1
ATOM 1988 O O . ALA A 1 257 ? -8.190 -14.318 14.253 1.00 93.88 257 ALA A O 1
ATOM 1989 N N . TRP A 1 258 ? -8.572 -12.128 14.624 1.00 95.94 258 TRP A N 1
ATOM 1990 C CA . TRP A 1 258 ? -9.913 -12.117 14.054 1.00 95.94 258 TRP A CA 1
ATOM 1991 C C . TRP A 1 258 ? -9.885 -12.376 12.546 1.00 95.94 258 TRP A C 1
ATOM 1993 O O . TRP A 1 258 ? -10.635 -13.250 12.108 1.00 95.94 258 TRP A O 1
ATOM 2003 N N . MET A 1 259 ? -9.000 -11.718 11.789 1.00 94.38 259 MET A N 1
ATOM 2004 C CA . MET A 1 259 ? -8.829 -11.925 10.342 1.00 94.38 259 MET A CA 1
ATOM 2005 C C . MET A 1 259 ? -8.556 -13.398 10.030 1.00 94.38 259 MET A C 1
ATOM 2007 O O . MET A 1 259 ? -9.339 -14.045 9.338 1.00 94.38 259 MET A O 1
ATOM 2011 N N . ARG A 1 260 ? -7.551 -13.997 10.681 1.00 93.00 260 ARG A N 1
ATOM 2012 C CA . ARG A 1 260 ? -7.253 -15.434 10.528 1.00 93.00 260 ARG A CA 1
ATOM 2013 C C . ARG A 1 260 ? -8.409 -16.347 10.908 1.00 93.00 260 ARG A C 1
ATOM 2015 O O . ARG A 1 260 ? -8.567 -17.427 10.342 1.00 93.00 260 ARG A O 1
ATOM 2022 N N . SER A 1 261 ? -9.198 -15.963 11.911 1.00 94.94 261 SER A N 1
ATOM 2023 C CA . SER A 1 261 ? -10.324 -16.784 12.361 1.00 94.94 261 SER A CA 1
ATOM 2024 C C . SER A 1 261 ? -11.461 -16.864 11.341 1.00 94.94 261 SER A C 1
ATOM 2026 O O . SER A 1 261 ? -12.294 -17.766 11.460 1.00 94.94 261 SER A O 1
ATOM 2028 N N . GLN A 1 262 ? -11.475 -15.981 10.332 1.00 94.31 262 GLN A N 1
ATOM 2029 C CA . GLN A 1 262 ? -12.411 -16.070 9.208 1.00 94.31 262 GLN A CA 1
ATOM 2030 C C . GLN A 1 262 ? -12.054 -17.213 8.244 1.00 94.31 262 GLN A C 1
ATOM 2032 O O . GLN A 1 262 ? -12.921 -17.683 7.509 1.00 94.31 262 GLN A O 1
ATOM 2037 N N . GLY A 1 263 ? -10.836 -17.755 8.349 1.00 92.38 263 GLY A N 1
ATOM 2038 C CA . GLY A 1 263 ? -10.308 -18.798 7.478 1.00 92.38 263 GLY A CA 1
ATOM 2039 C C . GLY A 1 263 ? -9.508 -18.219 6.317 1.00 92.38 263 GLY A C 1
ATOM 2040 O O . GLY A 1 263 ? -9.435 -17.007 6.157 1.00 92.38 263 GLY A O 1
ATOM 2041 N N . THR A 1 264 ? -8.893 -19.111 5.542 1.00 94.06 264 THR A N 1
ATOM 2042 C CA . THR A 1 264 ? -8.230 -18.737 4.291 1.00 94.06 264 THR A CA 1
ATOM 2043 C C . THR A 1 264 ? -9.284 -18.335 3.267 1.00 94.06 264 THR A C 1
ATOM 2045 O O . THR A 1 264 ? -10.171 -19.152 2.991 1.00 94.06 264 THR A O 1
ATOM 2048 N N . ASP A 1 265 ? -9.179 -17.121 2.741 1.00 92.75 265 ASP A N 1
ATOM 2049 C CA . ASP A 1 265 ? -10.049 -16.603 1.694 1.00 92.75 265 ASP A CA 1
ATOM 2050 C C . ASP A 1 265 ? -9.572 -17.109 0.332 1.00 92.75 265 ASP A C 1
ATOM 2052 O O . ASP A 1 265 ? -10.214 -17.998 -0.245 1.00 92.75 265 ASP A O 1
ATOM 2056 N N . ASP A 1 266 ? -8.370 -16.705 -0.093 1.00 91.62 266 ASP A N 1
ATOM 2057 C CA . ASP A 1 266 ? -7.769 -17.165 -1.339 1.00 91.62 266 ASP A CA 1
ATOM 2058 C C . ASP A 1 266 ? -6.546 -18.079 -1.158 1.00 91.62 266 ASP A C 1
ATOM 2060 O O . ASP A 1 266 ? -5.792 -18.046 -0.183 1.00 91.62 266 ASP A O 1
ATOM 2064 N N . VAL A 1 267 ? -6.351 -18.958 -2.147 1.00 94.81 267 VAL A N 1
ATOM 2065 C CA . VAL A 1 267 ? -5.148 -19.790 -2.289 1.00 94.81 267 VAL A CA 1
ATOM 2066 C C . VAL A 1 267 ? -4.493 -19.456 -3.623 1.00 94.81 267 VAL A C 1
ATOM 2068 O O . VAL A 1 267 ? -5.029 -19.785 -4.685 1.00 94.81 267 VAL A O 1
ATOM 2071 N N . LEU A 1 268 ? -3.323 -18.824 -3.565 1.00 91.81 268 LEU A N 1
ATOM 2072 C CA . LEU A 1 268 ? -2.632 -18.240 -4.710 1.00 91.81 268 LEU A CA 1
ATOM 2073 C C . LEU A 1 268 ? -1.315 -18.975 -4.968 1.00 91.81 268 LEU A C 1
ATOM 2075 O O . LEU A 1 268 ? -0.354 -18.834 -4.220 1.00 91.81 268 LEU A O 1
ATOM 2079 N N . GLU A 1 269 ? -1.260 -19.762 -6.043 1.00 91.25 269 GLU A N 1
ATOM 2080 C CA . GLU A 1 269 ? -0.081 -20.552 -6.424 1.00 91.25 269 GLU A CA 1
ATOM 2081 C C . GLU A 1 269 ? 0.576 -19.970 -7.680 1.00 91.25 269 GLU A C 1
ATOM 2083 O O . GLU A 1 269 ? -0.002 -20.031 -8.766 1.00 91.25 269 GLU A O 1
ATOM 2088 N N . GLY A 1 270 ? 1.794 -19.434 -7.544 1.00 74.69 270 GLY A N 1
ATOM 2089 C CA . GLY A 1 270 ? 2.554 -18.910 -8.689 1.00 74.69 270 GLY A CA 1
ATOM 2090 C C . GLY A 1 270 ? 3.032 -20.011 -9.643 1.00 74.69 270 GLY A C 1
ATOM 2091 O O . GLY A 1 270 ? 3.073 -19.838 -10.856 1.00 74.69 270 GLY A O 1
ATOM 2092 N N . GLY A 1 271 ? 3.319 -21.207 -9.127 1.00 80.56 271 GLY A N 1
ATOM 2093 C CA . GLY A 1 271 ? 3.931 -22.273 -9.919 1.00 80.56 271 GLY A CA 1
ATOM 2094 C C . GLY A 1 271 ? 5.398 -21.962 -10.242 1.00 80.56 271 GLY A C 1
ATOM 2095 O O . GLY A 1 271 ? 6.127 -21.459 -9.395 1.00 80.56 271 GLY A O 1
ATOM 2096 N N . THR A 1 272 ? 5.860 -22.309 -11.450 1.00 79.56 272 THR A N 1
ATOM 2097 C CA . THR A 1 272 ? 7.286 -22.221 -11.843 1.00 79.56 272 THR A CA 1
ATOM 2098 C C . THR A 1 272 ? 7.585 -21.085 -12.835 1.00 79.56 272 THR A C 1
ATOM 2100 O O . THR A 1 272 ? 8.554 -21.178 -13.592 1.00 79.56 272 THR A O 1
ATOM 2103 N N . GLY A 1 273 ? 6.687 -20.106 -12.962 1.00 80.06 273 GLY A N 1
ATOM 2104 C CA . GLY A 1 273 ? 6.817 -18.967 -13.873 1.00 80.06 273 GLY A CA 1
ATOM 2105 C C . GLY A 1 273 ? 7.490 -17.765 -13.216 1.00 80.06 273 GLY A C 1
ATOM 2106 O O . GLY A 1 273 ? 8.117 -17.909 -12.174 1.00 80.06 273 GLY A O 1
ATOM 2107 N N . GLU A 1 274 ? 7.376 -16.603 -13.863 1.00 81.81 274 GLU A N 1
ATOM 2108 C CA . GLU A 1 274 ? 7.558 -15.294 -13.226 1.00 81.81 274 GLU A CA 1
ATOM 2109 C C . GLU A 1 274 ? 6.166 -14.755 -12.891 1.00 81.81 274 GLU A C 1
ATOM 2111 O O . GLU A 1 274 ? 5.383 -14.418 -13.790 1.00 81.81 274 GLU A O 1
ATOM 2116 N N . ASP A 1 275 ? 5.833 -14.731 -11.605 1.00 84.75 275 ASP A N 1
ATOM 2117 C CA . ASP A 1 275 ? 4.470 -14.508 -11.143 1.00 84.75 275 ASP A CA 1
ATOM 2118 C C . ASP A 1 275 ? 4.350 -13.306 -10.214 1.00 84.75 275 ASP A C 1
ATOM 2120 O O . ASP A 1 275 ? 5.248 -12.960 -9.463 1.00 84.75 275 ASP A O 1
ATOM 2124 N N . VAL A 1 276 ? 3.191 -12.657 -10.271 1.00 85.19 276 VAL A N 1
ATOM 2125 C CA . VAL A 1 276 ? 2.801 -11.607 -9.328 1.00 85.19 276 VAL A CA 1
ATOM 2126 C C . VAL A 1 276 ? 1.523 -12.076 -8.671 1.00 85.19 276 VAL A C 1
ATOM 2128 O O . VAL A 1 276 ? 0.562 -12.395 -9.390 1.00 85.19 276 VAL A O 1
ATOM 2131 N N . LEU A 1 277 ? 1.548 -12.151 -7.346 1.00 87.00 277 LEU A N 1
ATOM 2132 C CA . LEU A 1 277 ? 0.468 -12.630 -6.498 1.00 87.00 277 LEU A CA 1
ATOM 2133 C C . LEU A 1 277 ? -0.030 -11.477 -5.630 1.00 87.00 277 LEU A C 1
ATOM 2135 O O . LEU A 1 277 ? 0.770 -10.699 -5.111 1.00 87.00 277 LEU A O 1
ATOM 2139 N N . VAL A 1 278 ? -1.350 -11.370 -5.532 1.00 85.81 278 VAL A N 1
ATOM 2140 C CA . VAL A 1 278 ? -2.041 -10.292 -4.825 1.00 85.81 278 VAL A CA 1
ATOM 2141 C C . VAL A 1 278 ? -3.199 -10.913 -4.057 1.00 85.81 278 VAL A C 1
ATOM 2143 O O . VAL A 1 278 ? -4.086 -11.473 -4.708 1.00 85.81 278 VAL A O 1
ATOM 2146 N N . GLY A 1 279 ? -3.141 -10.866 -2.730 1.00 82.38 279 GLY A N 1
ATOM 2147 C CA . GLY A 1 279 ? -4.120 -11.451 -1.812 1.00 82.38 279 GLY A CA 1
ATOM 2148 C C . GLY A 1 279 ? -5.421 -10.661 -1.769 1.00 82.38 279 GLY A C 1
ATOM 2149 O O . GLY A 1 279 ? -6.485 -11.184 -2.084 1.00 82.38 279 GLY A O 1
ATOM 2150 N N . GLY A 1 280 ? -5.317 -9.348 -1.566 1.00 81.31 280 GLY A N 1
ATOM 2151 C CA . GLY A 1 280 ? -6.455 -8.447 -1.499 1.00 81.31 280 GLY A CA 1
ATOM 2152 C C . GLY A 1 280 ? -6.919 -8.215 -0.066 1.00 81.31 280 GLY A C 1
ATOM 2153 O O . GLY A 1 280 ? -6.344 -7.404 0.651 1.00 81.31 280 GLY A O 1
ATOM 2154 N N . THR A 1 281 ? -8.055 -8.789 0.318 1.00 81.06 281 THR A N 1
ATOM 2155 C CA . THR A 1 281 ? -8.596 -8.630 1.675 1.00 81.06 281 THR A CA 1
ATOM 2156 C C . THR A 1 281 ? -8.770 -9.982 2.326 1.00 81.06 281 THR A C 1
ATOM 2158 O O . THR A 1 281 ? -9.010 -10.951 1.630 1.00 81.06 281 THR A O 1
ATOM 2161 N N . HIS A 1 282 ? -8.790 -10.015 3.660 1.00 89.44 282 HIS A N 1
ATOM 2162 C CA . HIS A 1 282 ? -8.857 -11.258 4.439 1.00 89.44 282 HIS A CA 1
ATOM 2163 C C . HIS A 1 282 ? -7.558 -12.060 4.378 1.00 89.44 282 HIS A C 1
ATOM 2165 O O . HIS A 1 282 ? -6.531 -11.537 3.984 1.00 89.44 282 HIS A O 1
ATOM 2171 N N . ALA A 1 283 ? -7.568 -13.253 4.974 1.00 92.75 283 ALA A N 1
ATOM 2172 C CA . ALA A 1 283 ? -6.364 -14.045 5.157 1.00 92.75 283 ALA A CA 1
ATOM 2173 C C . ALA A 1 283 ? -6.111 -14.958 3.969 1.00 92.75 283 ALA A C 1
ATOM 2175 O O . ALA A 1 283 ? -6.912 -15.855 3.718 1.00 92.75 283 ALA A O 1
ATOM 2176 N N . ASP A 1 284 ? -4.952 -14.824 3.340 1.00 94.12 284 ASP A N 1
ATOM 2177 C CA . ASP A 1 284 ? -4.615 -15.564 2.132 1.00 94.12 284 ASP A CA 1
ATOM 2178 C C . ASP A 1 284 ? -3.510 -16.594 2.346 1.00 94.12 284 ASP A C 1
ATOM 2180 O O . ASP A 1 284 ? -2.699 -16.536 3.277 1.00 94.12 284 ASP A O 1
ATOM 2184 N N . LEU A 1 285 ? -3.496 -17.600 1.471 1.00 95.44 285 LEU A N 1
ATOM 2185 C CA . LEU A 1 285 ? -2.430 -18.587 1.380 1.00 95.44 285 LEU A CA 1
ATOM 2186 C C . LEU A 1 285 ? -1.683 -18.421 0.059 1.00 95.44 285 LEU A C 1
ATOM 2188 O O . LEU A 1 285 ? -2.149 -18.861 -0.994 1.00 95.44 285 LEU A O 1
ATOM 2192 N N . PHE A 1 286 ? -0.471 -17.890 0.136 1.00 95.88 286 PHE A N 1
ATOM 2193 C CA . PHE A 1 286 ? 0.460 -17.835 -0.982 1.00 95.88 286 PHE A CA 1
ATOM 2194 C C . PHE A 1 286 ? 1.282 -19.122 -1.038 1.00 95.88 286 PHE A C 1
ATOM 2196 O O . PHE A 1 286 ? 1.939 -19.492 -0.068 1.00 95.88 286 PHE A O 1
ATOM 2203 N N . ILE A 1 287 ? 1.269 -19.811 -2.175 1.00 95.12 287 ILE A N 1
ATOM 2204 C CA . ILE A 1 287 ? 2.076 -21.005 -2.428 1.00 95.12 287 ILE A CA 1
ATOM 2205 C C . ILE A 1 287 ? 3.179 -20.640 -3.420 1.00 95.12 287 ILE A C 1
ATOM 2207 O O . ILE A 1 287 ? 2.915 -20.336 -4.588 1.00 95.12 287 ILE A O 1
ATOM 2211 N N . PHE A 1 288 ? 4.424 -20.706 -2.951 1.00 94.69 288 PHE A N 1
ATOM 2212 C CA . PHE A 1 288 ? 5.610 -20.508 -3.771 1.00 94.69 288 PHE A CA 1
ATOM 2213 C C . PHE A 1 288 ? 6.352 -21.830 -3.958 1.00 94.69 288 PHE A C 1
ATOM 2215 O O . PHE A 1 288 ? 6.831 -22.440 -2.999 1.00 94.69 288 PHE A O 1
ATOM 2222 N N . THR A 1 289 ? 6.445 -22.280 -5.207 1.00 92.06 289 THR A N 1
ATOM 2223 C CA . THR A 1 289 ? 7.067 -23.555 -5.574 1.00 92.06 289 THR A CA 1
ATOM 2224 C C . THR A 1 289 ? 8.478 -23.328 -6.103 1.00 92.06 289 THR A C 1
ATOM 2226 O O . THR A 1 289 ? 8.720 -22.419 -6.897 1.00 92.06 289 THR A O 1
ATOM 2229 N N . SER A 1 290 ? 9.419 -24.187 -5.713 1.00 92.19 290 SER A N 1
ATOM 2230 C CA . SER A 1 290 ? 10.784 -24.113 -6.229 1.00 92.19 290 SER A CA 1
ATOM 2231 C C . SER A 1 290 ? 10.847 -24.293 -7.754 1.00 92.19 290 SER A C 1
ATOM 2233 O O . SER A 1 290 ? 10.115 -25.076 -8.366 1.00 92.19 290 SER A O 1
ATOM 2235 N N . GLY A 1 291 ? 11.760 -23.555 -8.384 1.00 88.25 291 GLY A N 1
ATOM 2236 C CA . GLY A 1 291 ? 11.956 -23.503 -9.831 1.00 88.25 291 GLY A CA 1
ATOM 2237 C C . GLY A 1 291 ? 11.211 -22.371 -10.545 1.00 88.25 291 GLY A C 1
ATOM 2238 O O . GLY A 1 291 ? 11.307 -22.313 -11.770 1.00 88.25 291 GLY A O 1
ATOM 2239 N N . GLY A 1 292 ? 10.493 -21.509 -9.816 1.00 87.44 292 GLY A N 1
ATOM 2240 C CA . GLY A 1 292 ? 9.893 -20.267 -10.319 1.00 87.44 292 GLY A CA 1
ATOM 2241 C C . GLY A 1 292 ? 10.448 -19.014 -9.642 1.00 87.44 292 GLY A C 1
ATOM 2242 O O . GLY A 1 292 ? 11.262 -19.104 -8.725 1.00 87.44 292 GLY A O 1
ATOM 2243 N N . SER A 1 293 ? 9.968 -17.855 -10.077 1.00 91.38 293 SER A N 1
ATOM 2244 C CA . SER A 1 293 ? 10.183 -16.570 -9.417 1.00 91.38 293 SER A CA 1
ATOM 2245 C C . SER A 1 293 ? 8.842 -15.880 -9.178 1.00 91.38 293 SER A C 1
ATOM 2247 O O . SER A 1 293 ? 7.950 -15.955 -10.022 1.00 91.38 293 SER A O 1
ATOM 2249 N N . ALA A 1 294 ? 8.664 -15.222 -8.035 1.00 91.50 294 ALA A N 1
ATOM 2250 C CA . ALA A 1 294 ? 7.402 -14.558 -7.725 1.00 91.50 294 ALA A CA 1
ATOM 2251 C C . ALA A 1 294 ? 7.575 -13.258 -6.936 1.00 91.50 294 ALA A C 1
ATOM 2253 O O . ALA A 1 294 ? 8.497 -13.116 -6.141 1.00 91.50 294 ALA A O 1
ATOM 2254 N N . THR A 1 295 ? 6.624 -12.348 -7.114 1.00 90.62 295 THR A N 1
ATOM 2255 C CA . THR A 1 295 ? 6.450 -11.142 -6.305 1.00 90.62 295 THR A CA 1
ATOM 2256 C C . THR A 1 295 ? 5.081 -11.197 -5.635 1.00 90.62 295 THR A C 1
ATOM 2258 O O . THR A 1 295 ? 4.063 -11.294 -6.321 1.00 90.62 295 THR A O 1
ATOM 2261 N N . ILE A 1 296 ? 5.039 -11.130 -4.309 1.00 91.12 296 ILE A N 1
ATOM 2262 C CA . ILE A 1 296 ? 3.811 -10.952 -3.527 1.00 91.12 296 ILE A CA 1
ATOM 2263 C C . ILE A 1 296 ? 3.701 -9.465 -3.184 1.00 91.12 296 ILE A C 1
ATOM 2265 O O . ILE A 1 296 ? 4.632 -8.896 -2.614 1.00 91.12 296 ILE A O 1
ATOM 2269 N N . ALA A 1 297 ? 2.608 -8.821 -3.595 1.00 86.94 297 ALA A N 1
ATOM 2270 C CA . ALA A 1 297 ? 2.488 -7.361 -3.544 1.00 86.94 297 ALA A CA 1
ATOM 2271 C C . ALA A 1 297 ? 1.914 -6.809 -2.225 1.00 86.94 297 ALA A C 1
ATOM 2273 O O . ALA A 1 297 ? 2.136 -5.643 -1.899 1.00 86.94 297 ALA A O 1
ATOM 2274 N N . ASP A 1 298 ? 1.170 -7.628 -1.494 1.00 82.69 298 ASP A N 1
ATOM 2275 C CA . ASP A 1 298 ? 0.330 -7.244 -0.359 1.00 82.69 298 ASP A CA 1
ATOM 2276 C C . ASP A 1 298 ? 0.319 -8.362 0.694 1.00 82.69 298 ASP A C 1
ATOM 2278 O O . ASP A 1 298 ? -0.717 -8.899 1.046 1.00 82.69 298 ASP A O 1
ATOM 2282 N N . PHE A 1 299 ? 1.503 -8.768 1.166 1.00 89.81 299 PHE A N 1
ATOM 2283 C CA . PHE A 1 299 ? 1.587 -9.779 2.220 1.00 89.81 299 PHE A CA 1
ATOM 2284 C C . PHE A 1 299 ? 1.321 -9.149 3.592 1.00 89.81 299 PHE A C 1
ATOM 2286 O O . PHE A 1 299 ? 2.129 -8.365 4.098 1.00 89.81 299 PHE A O 1
ATOM 2293 N N . GLU A 1 300 ? 0.223 -9.529 4.232 1.00 88.31 300 GLU A N 1
ATOM 2294 C CA . GLU A 1 300 ? -0.202 -8.966 5.504 1.00 88.31 300 GLU A CA 1
ATOM 2295 C C . GLU A 1 300 ? 0.037 -9.876 6.707 1.00 88.31 300 GLU A C 1
ATOM 2297 O O . GLU A 1 300 ? 0.295 -11.079 6.637 1.00 88.31 300 GLU A O 1
ATOM 2302 N N . GLY A 1 301 ? -0.097 -9.275 7.891 1.00 89.62 301 GLY A N 1
ATOM 2303 C CA . GLY A 1 301 ? 0.101 -9.956 9.161 1.00 89.62 301 GLY A CA 1
ATOM 2304 C C . GLY A 1 301 ? -0.831 -11.143 9.388 1.00 89.62 301 GLY A C 1
ATOM 2305 O O . GLY A 1 301 ? -0.528 -11.938 10.274 1.00 89.62 301 GLY A O 1
ATOM 2306 N N . TRP A 1 302 ? -1.920 -11.305 8.633 1.00 91.12 302 TRP A N 1
ATOM 2307 C CA . TRP A 1 302 ? -2.851 -12.437 8.712 1.00 91.12 302 TRP A CA 1
ATOM 2308 C C . TRP A 1 302 ? -2.638 -13.509 7.634 1.00 91.12 302 TRP A C 1
ATOM 2310 O O . TRP A 1 302 ? -3.207 -14.594 7.782 1.00 91.12 302 TRP A O 1
ATOM 2320 N N . ASP A 1 303 ? -1.775 -13.264 6.651 1.00 94.12 303 ASP A N 1
ATOM 2321 C CA . ASP A 1 303 ? -1.508 -14.193 5.555 1.00 94.12 303 ASP A CA 1
ATOM 2322 C C . ASP A 1 303 ? -0.566 -15.324 5.943 1.00 94.12 303 ASP A C 1
ATOM 2324 O O . ASP A 1 303 ? 0.072 -15.344 7.004 1.00 94.12 303 ASP A O 1
ATOM 2328 N N . THR A 1 304 ? -0.505 -16.316 5.061 1.00 95.38 304 THR A N 1
ATOM 2329 C CA . THR A 1 304 ? 0.396 -17.458 5.163 1.00 95.38 304 THR A CA 1
ATOM 2330 C C . THR A 1 304 ? 1.144 -17.655 3.854 1.00 95.38 304 THR A C 1
ATOM 2332 O O . THR A 1 304 ? 0.548 -17.737 2.784 1.00 95.38 304 THR A O 1
ATOM 2335 N N . LEU A 1 305 ? 2.462 -17.804 3.944 1.00 96.06 305 LEU A N 1
ATOM 2336 C CA . LEU A 1 305 ? 3.325 -18.227 2.853 1.00 96.06 305 LEU A CA 1
ATOM 2337 C C . LEU A 1 305 ? 3.694 -19.700 3.034 1.00 96.06 305 LEU A C 1
ATOM 2339 O O . LEU A 1 305 ? 4.262 -20.090 4.053 1.00 96.06 305 LEU A O 1
ATOM 2343 N N . ARG A 1 306 ? 3.431 -20.522 2.021 1.00 95.56 306 ARG A N 1
ATOM 2344 C CA . ARG A 1 306 ? 3.901 -21.904 1.936 1.00 95.56 306 ARG A CA 1
ATOM 2345 C C . ARG A 1 306 ? 4.992 -22.028 0.883 1.00 95.56 306 ARG A C 1
ATOM 2347 O O . ARG A 1 306 ? 4.757 -21.758 -0.293 1.00 95.56 306 ARG A O 1
ATOM 2354 N N . LEU A 1 307 ? 6.158 -22.506 1.306 1.00 94.56 307 LEU A N 1
ATOM 2355 C CA . LEU A 1 307 ? 7.269 -22.842 0.422 1.00 94.56 307 LEU A CA 1
ATOM 2356 C C . LEU A 1 307 ? 7.225 -24.337 0.087 1.00 94.56 307 LEU A C 1
ATOM 2358 O O . LEU A 1 307 ? 7.342 -25.180 0.979 1.00 94.56 307 LEU A O 1
ATOM 2362 N N . GLU A 1 308 ? 7.084 -24.667 -1.196 1.00 93.75 308 GLU A N 1
ATOM 2363 C CA . GLU A 1 308 ? 6.994 -26.050 -1.677 1.00 93.75 308 GLU A CA 1
ATOM 2364 C C . GLU A 1 308 ? 8.231 -26.461 -2.478 1.00 93.75 308 GLU A C 1
ATOM 2366 O O . GLU A 1 308 ? 8.657 -25.774 -3.410 1.00 93.75 308 GLU A O 1
ATOM 2371 N N . GLY A 1 309 ? 8.803 -27.621 -2.145 1.00 92.94 309 GLY A N 1
ATOM 2372 C CA . GLY A 1 309 ? 9.917 -28.194 -2.909 1.00 92.94 309 GLY A CA 1
ATOM 2373 C C . GLY A 1 309 ? 11.277 -27.518 -2.688 1.00 92.94 309 GLY A C 1
ATOM 2374 O O . GLY A 1 309 ? 12.168 -27.663 -3.529 1.00 92.94 309 GLY A O 1
ATOM 2375 N N . PHE A 1 310 ? 11.446 -26.793 -1.582 1.00 94.06 310 PHE A N 1
ATOM 2376 C CA . PHE A 1 310 ? 12.732 -26.252 -1.135 1.00 94.06 310 PHE A CA 1
ATOM 2377 C C . PHE A 1 310 ? 13.436 -27.215 -0.169 1.00 94.06 310 PHE A C 1
ATOM 2379 O O . PHE A 1 310 ? 12.793 -27.924 0.600 1.00 94.06 310 PHE A O 1
ATOM 2386 N N . ASP A 1 311 ? 14.771 -27.205 -0.162 1.00 94.31 311 ASP A N 1
ATOM 2387 C CA . ASP A 1 311 ? 15.598 -28.085 0.682 1.00 94.31 311 ASP A CA 1
ATOM 2388 C C . ASP A 1 311 ? 15.783 -27.556 2.128 1.00 94.31 311 ASP A C 1
ATOM 2390 O O . ASP A 1 311 ? 16.830 -27.773 2.740 1.00 94.31 311 ASP A O 1
ATOM 2394 N N . PHE A 1 312 ? 14.788 -26.857 2.689 1.00 95.12 312 PHE A N 1
ATOM 2395 C CA . PHE A 1 312 ? 14.819 -26.381 4.080 1.00 95.12 312 PHE A CA 1
ATOM 2396 C C . PHE A 1 312 ? 14.447 -27.505 5.057 1.00 95.12 312 PHE A C 1
ATOM 2398 O O . PHE A 1 312 ? 13.480 -28.237 4.846 1.00 95.12 312 PHE A O 1
ATOM 2405 N N . ALA A 1 313 ? 15.197 -27.653 6.149 1.00 94.38 313 ALA A N 1
ATOM 2406 C CA . ALA A 1 313 ? 14.943 -28.678 7.159 1.00 94.38 313 ALA A CA 1
ATOM 2407 C C . ALA A 1 313 ? 13.734 -28.353 8.049 1.00 94.38 313 ALA A C 1
ATOM 2409 O O . ALA A 1 313 ? 13.040 -29.270 8.498 1.00 94.38 313 ALA A O 1
ATOM 2410 N N . ASP A 1 314 ? 13.506 -27.070 8.329 1.00 92.00 314 ASP A N 1
ATOM 2411 C CA . ASP A 1 314 ? 12.388 -26.556 9.115 1.00 92.00 314 ASP A CA 1
ATOM 2412 C C . ASP A 1 314 ? 12.118 -25.072 8.805 1.00 92.00 314 ASP A C 1
ATOM 2414 O O . ASP A 1 314 ? 12.879 -24.416 8.090 1.00 92.00 314 ASP A O 1
ATOM 2418 N N . ALA A 1 315 ? 11.008 -24.545 9.333 1.00 90.25 315 ALA A N 1
ATOM 2419 C CA . ALA A 1 315 ? 10.600 -23.161 9.101 1.00 90.25 315 ALA A CA 1
ATOM 2420 C C . ALA A 1 315 ? 11.627 -22.139 9.618 1.00 90.25 315 ALA A C 1
ATOM 2422 O O . ALA A 1 315 ? 11.721 -21.061 9.051 1.00 90.25 315 ALA A O 1
ATOM 2423 N N . ALA A 1 316 ? 12.428 -22.469 10.639 1.00 91.62 316 ALA A N 1
ATOM 2424 C CA . ALA A 1 316 ? 13.445 -21.551 11.151 1.00 91.62 316 ALA A CA 1
ATOM 2425 C C . ALA A 1 316 ? 14.638 -21.433 10.189 1.00 91.62 316 ALA A C 1
ATOM 2427 O O . ALA A 1 316 ? 15.221 -20.359 10.062 1.00 91.62 316 ALA A O 1
ATOM 2428 N N . GLU A 1 317 ? 15.001 -22.519 9.496 1.00 94.19 317 GLU A N 1
ATOM 2429 C CA . GLU A 1 317 ? 15.990 -22.458 8.414 1.00 94.19 317 GLU A CA 1
ATOM 2430 C C . GLU A 1 317 ? 15.473 -21.649 7.218 1.00 94.19 317 GLU A C 1
ATOM 2432 O O . GLU A 1 317 ? 16.227 -20.854 6.659 1.00 94.19 317 GLU A O 1
ATOM 2437 N N . ALA A 1 318 ? 14.197 -21.812 6.859 1.00 94.00 318 ALA A N 1
ATOM 2438 C CA . ALA A 1 318 ? 13.570 -21.037 5.791 1.00 94.00 318 ALA A CA 1
ATOM 2439 C C . ALA A 1 318 ? 13.457 -19.543 6.141 1.00 94.00 318 ALA A C 1
ATOM 2441 O O . ALA A 1 318 ? 13.839 -18.699 5.338 1.00 94.00 318 ALA A O 1
ATOM 2442 N N . GLU A 1 319 ? 13.018 -19.211 7.358 1.00 94.31 319 GLU A N 1
ATOM 2443 C CA . GLU A 1 319 ? 12.965 -17.838 7.878 1.00 94.31 319 GLU A CA 1
ATOM 2444 C C . GLU A 1 319 ? 14.352 -17.177 7.821 1.00 94.31 319 GLU A C 1
ATOM 2446 O O . GLU A 1 319 ? 14.497 -16.061 7.331 1.00 94.31 319 GLU A O 1
ATOM 2451 N N . ALA A 1 320 ? 15.401 -17.895 8.238 1.00 93.62 320 ALA A N 1
ATOM 2452 C CA . ALA A 1 320 ? 16.777 -17.397 8.202 1.00 93.62 320 ALA A CA 1
ATOM 2453 C C . ALA A 1 320 ? 17.348 -17.213 6.782 1.00 93.62 320 ALA A C 1
ATOM 2455 O O . ALA A 1 320 ? 18.421 -16.618 6.639 1.00 93.62 320 ALA A O 1
ATOM 2456 N N . ALA A 1 321 ? 16.682 -17.745 5.752 1.00 95.31 321 ALA A N 1
ATOM 2457 C CA . ALA A 1 321 ? 17.064 -17.563 4.356 1.00 95.31 321 ALA A CA 1
ATOM 2458 C C . ALA A 1 321 ? 16.495 -16.273 3.743 1.00 95.31 321 ALA A C 1
ATOM 2460 O O . ALA A 1 321 ? 17.002 -15.841 2.705 1.00 95.31 321 ALA A O 1
ATOM 2461 N N . PHE A 1 322 ? 15.495 -15.649 4.374 1.00 96.25 322 PHE A N 1
ATOM 2462 C CA . PHE A 1 322 ? 15.001 -14.345 3.949 1.00 96.25 322 PHE A CA 1
ATOM 2463 C C . PHE A 1 322 ? 16.003 -13.233 4.278 1.00 96.25 322 PHE A C 1
ATOM 2465 O O . PHE A 1 322 ? 16.664 -13.229 5.321 1.00 96.25 322 PHE A O 1
ATOM 2472 N N . VAL A 1 323 ? 16.107 -12.262 3.376 1.00 96.44 323 VAL A N 1
ATOM 2473 C CA . VAL A 1 323 ? 16.983 -11.096 3.490 1.00 96.44 323 VAL A CA 1
ATOM 2474 C C . VAL A 1 323 ? 16.147 -9.840 3.293 1.00 96.44 323 VAL A C 1
ATOM 2476 O O . VAL A 1 323 ? 15.476 -9.701 2.277 1.00 96.44 323 VAL A O 1
ATOM 2479 N N . GLN A 1 324 ? 16.212 -8.916 4.253 1.00 94.94 324 GLN A N 1
ATOM 2480 C CA . GLN A 1 324 ? 15.621 -7.587 4.099 1.00 94.94 324 GLN A CA 1
ATOM 2481 C C . GLN A 1 324 ? 16.451 -6.768 3.100 1.00 94.94 324 GLN A C 1
ATOM 2483 O O . GLN A 1 324 ? 17.659 -6.596 3.311 1.00 94.94 324 GLN A O 1
ATOM 2488 N N . ASP A 1 325 ? 15.813 -6.236 2.059 1.00 90.81 325 ASP A N 1
ATOM 2489 C CA . ASP A 1 325 ? 16.402 -5.287 1.112 1.00 90.81 325 ASP A CA 1
ATOM 2490 C C . ASP A 1 325 ? 15.530 -4.030 1.015 1.00 90.81 325 ASP A C 1
ATOM 2492 O O . ASP A 1 325 ? 14.464 -4.022 0.407 1.00 90.81 325 AS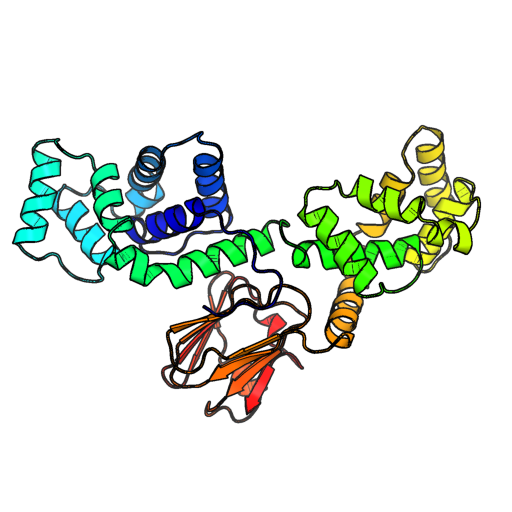P A O 1
ATOM 2496 N N . GLY A 1 326 ? 15.969 -2.952 1.668 1.00 87.88 326 GLY A N 1
ATOM 2497 C CA . GLY A 1 326 ? 15.121 -1.774 1.844 1.00 87.88 326 GLY A CA 1
ATOM 2498 C C . GLY A 1 326 ? 13.855 -2.126 2.629 1.00 87.88 326 GLY A C 1
ATOM 2499 O O . GLY A 1 326 ? 13.961 -2.659 3.733 1.00 87.88 326 GLY A O 1
ATOM 2500 N N . ASP A 1 327 ? 12.697 -1.822 2.047 1.00 83.44 327 ASP A N 1
ATOM 2501 C CA . ASP A 1 327 ? 11.379 -2.118 2.621 1.00 83.44 327 ASP A CA 1
ATOM 2502 C C . ASP A 1 327 ? 10.874 -3.523 2.218 1.00 83.44 327 ASP A C 1
ATOM 2504 O O . ASP A 1 327 ? 9.894 -4.006 2.774 1.00 83.44 327 ASP A O 1
ATOM 2508 N N . ASP A 1 328 ? 11.554 -4.207 1.290 1.00 89.31 328 ASP A N 1
ATOM 2509 C CA . ASP A 1 328 ? 11.124 -5.494 0.738 1.00 89.31 328 ASP A CA 1
ATOM 2510 C C . ASP A 1 328 ? 11.841 -6.673 1.408 1.00 89.31 328 ASP A C 1
ATOM 2512 O O . ASP A 1 328 ? 12.970 -6.554 1.906 1.00 89.31 328 ASP A O 1
ATOM 2516 N N . LEU A 1 329 ? 11.205 -7.845 1.366 1.00 94.06 329 LEU A N 1
ATOM 2517 C CA . LEU A 1 329 ? 11.773 -9.089 1.870 1.00 94.06 329 LEU A CA 1
ATOM 2518 C C . LEU A 1 329 ? 12.028 -10.085 0.741 1.00 94.06 329 LEU A C 1
ATOM 2520 O O . LEU A 1 329 ? 11.124 -10.434 -0.015 1.00 94.06 329 LEU A O 1
ATOM 2524 N N . LEU A 1 330 ? 13.269 -10.559 0.634 1.00 96.00 330 LEU A N 1
ATOM 2525 C CA . LEU A 1 330 ? 13.730 -11.376 -0.486 1.00 96.00 330 LEU A CA 1
ATOM 2526 C C . LEU A 1 330 ? 14.104 -12.784 -0.027 1.00 96.00 330 LEU A C 1
ATOM 2528 O O . LEU A 1 330 ? 14.763 -12.959 0.997 1.00 96.00 330 LEU A O 1
ATOM 2532 N N . LEU A 1 331 ? 13.775 -13.784 -0.839 1.00 95.94 331 LEU A N 1
ATOM 2533 C CA . LEU A 1 331 ? 14.252 -15.157 -0.710 1.00 95.94 331 LEU A CA 1
ATOM 2534 C C . LEU A 1 331 ? 14.858 -15.617 -2.037 1.00 95.94 331 LEU A C 1
ATOM 2536 O O . LEU A 1 331 ? 14.138 -15.828 -3.008 1.00 95.94 331 LEU A O 1
ATOM 2540 N N . THR A 1 332 ? 16.169 -15.863 -2.045 1.00 95.81 332 THR A N 1
ATOM 2541 C CA . THR A 1 332 ? 16.867 -16.507 -3.169 1.00 95.81 332 THR A CA 1
ATOM 2542 C C . THR A 1 332 ? 17.331 -17.897 -2.753 1.00 95.81 332 THR A C 1
ATOM 2544 O O . THR A 1 332 ? 18.313 -18.056 -2.021 1.00 95.81 332 THR A O 1
ATOM 2547 N N . ALA A 1 333 ? 16.639 -18.934 -3.225 1.00 93.81 333 ALA A N 1
ATOM 2548 C CA . ALA A 1 333 ? 16.919 -20.320 -2.855 1.00 93.81 333 ALA A CA 1
ATOM 2549 C C . ALA A 1 333 ? 16.607 -21.287 -4.001 1.00 93.81 333 ALA A C 1
ATOM 2551 O O . ALA A 1 333 ? 15.652 -21.110 -4.745 1.00 93.81 333 ALA A O 1
ATOM 2552 N N . GLY A 1 334 ? 17.427 -22.330 -4.179 1.00 86.19 334 GLY A N 1
ATOM 2553 C CA . GLY A 1 334 ? 17.158 -23.369 -5.186 1.00 86.19 334 GLY A CA 1
ATOM 2554 C C . GLY A 1 334 ? 17.098 -22.876 -6.642 1.00 86.19 334 GLY A C 1
ATOM 2555 O O . GLY A 1 334 ? 16.527 -23.561 -7.484 1.00 86.19 334 GLY A O 1
ATOM 2556 N N . GLY A 1 335 ? 17.672 -21.704 -6.949 1.00 88.00 335 GLY A N 1
ATOM 2557 C CA . GLY A 1 335 ? 17.543 -21.053 -8.261 1.00 88.00 335 GLY A CA 1
ATOM 2558 C C . GLY A 1 335 ? 16.184 -20.384 -8.495 1.00 88.00 335 GLY A C 1
ATOM 2559 O O . GLY A 1 335 ? 15.806 -20.211 -9.646 1.00 88.00 335 GLY A O 1
ATOM 2560 N N . SER A 1 336 ? 15.463 -20.084 -7.413 1.00 93.19 336 SER A N 1
ATOM 2561 C CA . SER A 1 336 ? 14.167 -19.398 -7.364 1.00 93.19 336 SER A CA 1
ATOM 2562 C C . SER A 1 336 ? 14.341 -18.079 -6.619 1.00 93.19 336 SER A C 1
ATOM 2564 O O . SER A 1 336 ? 15.107 -18.049 -5.649 1.00 93.19 336 SER A O 1
ATOM 2566 N N . ASP A 1 337 ? 13.612 -17.047 -7.034 1.00 93.81 337 ASP A N 1
ATOM 2567 C CA . ASP A 1 337 ? 13.614 -15.733 -6.389 1.00 93.81 337 ASP A CA 1
ATOM 2568 C C . ASP A 1 337 ? 12.188 -15.343 -5.989 1.00 93.81 337 ASP A C 1
ATOM 2570 O O . ASP A 1 337 ? 11.286 -15.316 -6.823 1.00 93.81 337 ASP A O 1
ATOM 2574 N N . LEU A 1 338 ? 11.975 -15.052 -4.710 1.00 94.81 338 LEU A N 1
ATOM 2575 C CA . LEU A 1 338 ? 10.709 -14.555 -4.180 1.00 94.81 338 LEU A CA 1
ATOM 2576 C C . LEU A 1 338 ? 10.919 -13.181 -3.549 1.00 94.81 338 LEU A C 1
ATOM 2578 O O . LEU A 1 338 ? 11.838 -13.004 -2.750 1.00 94.81 338 LEU A O 1
ATOM 2582 N N . VAL A 1 339 ? 10.045 -12.238 -3.887 1.00 93.38 339 VAL A N 1
ATOM 2583 C CA . VAL A 1 339 ? 9.996 -10.890 -3.314 1.00 93.38 339 VAL A CA 1
ATOM 2584 C C . VAL A 1 339 ? 8.649 -10.696 -2.624 1.00 93.38 339 VAL A C 1
ATOM 2586 O O . VAL A 1 339 ? 7.610 -10.935 -3.233 1.00 93.38 339 VAL A O 1
ATOM 2589 N N . LEU A 1 340 ? 8.650 -10.257 -1.369 1.00 92.62 340 LEU A N 1
ATOM 2590 C CA . LEU A 1 340 ? 7.463 -9.762 -0.672 1.00 92.62 340 LEU A CA 1
ATOM 2591 C C . LEU A 1 340 ? 7.623 -8.248 -0.532 1.00 92.62 340 LEU A C 1
ATOM 2593 O O . LEU A 1 340 ? 8.523 -7.785 0.176 1.00 92.62 340 LEU A O 1
ATOM 2597 N N . LEU A 1 341 ? 6.792 -7.488 -1.245 1.00 88.69 341 LEU A N 1
ATOM 2598 C CA . LEU A 1 341 ? 6.893 -6.030 -1.274 1.00 88.69 341 LEU A CA 1
ATOM 2599 C C . LEU A 1 341 ? 6.479 -5.422 0.069 1.00 88.69 341 LEU A C 1
ATOM 2601 O O . LEU A 1 341 ? 5.479 -5.836 0.657 1.00 88.69 341 LEU A O 1
ATOM 2605 N N . GLY A 1 342 ? 7.257 -4.450 0.550 1.00 83.50 342 GLY A N 1
ATOM 2606 C CA . GLY A 1 342 ? 6.990 -3.699 1.785 1.00 83.50 342 GLY A CA 1
ATOM 2607 C C . GLY A 1 342 ? 6.764 -4.569 3.023 1.00 83.50 342 GLY A C 1
ATOM 2608 O O . GLY A 1 342 ? 5.984 -4.206 3.902 1.00 83.50 342 GLY A O 1
ATOM 2609 N N . THR A 1 343 ? 7.384 -5.746 3.061 1.00 89.69 343 THR A N 1
ATOM 2610 C CA . THR A 1 343 ? 7.210 -6.727 4.130 1.00 89.69 343 THR A CA 1
ATOM 2611 C C . THR A 1 343 ? 8.435 -6.726 5.035 1.00 89.69 343 THR A C 1
ATOM 2613 O O . THR A 1 343 ? 9.564 -6.924 4.587 1.00 89.69 343 THR A O 1
ATOM 2616 N N . ASP A 1 344 ? 8.220 -6.559 6.337 1.00 90.19 344 ASP A N 1
ATOM 2617 C CA . ASP A 1 344 ? 9.280 -6.697 7.334 1.00 90.19 344 ASP A CA 1
ATOM 2618 C C . ASP A 1 344 ? 9.555 -8.171 7.654 1.00 90.19 344 ASP A C 1
ATOM 2620 O O . ASP A 1 344 ? 8.633 -8.973 7.822 1.00 90.19 344 ASP A O 1
ATOM 2624 N N . LEU A 1 345 ? 10.827 -8.531 7.855 1.00 89.25 345 LEU A N 1
ATOM 2625 C CA . LEU A 1 345 ? 11.230 -9.885 8.265 1.00 89.25 345 LEU A CA 1
ATOM 2626 C C . LEU A 1 345 ? 10.496 -10.381 9.527 1.00 89.25 345 LEU A C 1
ATOM 2628 O O . LEU A 1 345 ? 10.251 -11.578 9.670 1.00 89.25 345 LEU A O 1
ATOM 2632 N N . GLU A 1 346 ? 10.105 -9.479 10.433 1.00 87.19 346 GLU A N 1
ATOM 2633 C CA . GLU A 1 346 ? 9.337 -9.821 11.641 1.00 87.19 346 GLU A CA 1
ATOM 2634 C C . GLU A 1 346 ? 7.984 -10.486 11.313 1.00 87.19 346 GLU A C 1
ATOM 2636 O O . GLU A 1 346 ? 7.474 -11.294 12.104 1.00 87.19 346 GLU A O 1
ATOM 2641 N N . LEU A 1 347 ? 7.434 -10.222 10.119 1.00 85.50 347 LEU A N 1
ATOM 2642 C CA . LEU A 1 347 ? 6.223 -10.865 9.625 1.00 85.50 347 LEU A CA 1
ATOM 2643 C C . LEU A 1 347 ? 6.435 -12.335 9.248 1.00 85.50 347 LEU A C 1
ATOM 2645 O O . LEU A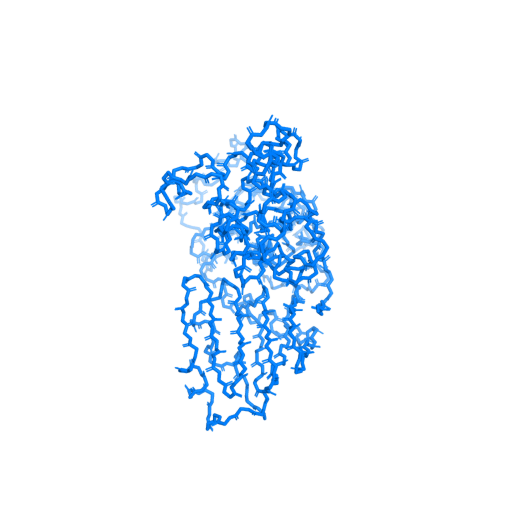 1 347 ? 5.484 -13.095 9.362 1.00 85.50 347 LEU A O 1
ATOM 2649 N N . MET A 1 348 ? 7.644 -12.798 8.915 1.00 85.19 348 MET A N 1
ATOM 2650 C CA . MET A 1 348 ? 7.887 -14.200 8.511 1.00 85.19 348 MET A CA 1
ATOM 2651 C C . MET A 1 348 ? 7.978 -15.204 9.669 1.00 85.19 348 MET A C 1
ATOM 2653 O O . MET A 1 348 ? 8.349 -16.361 9.477 1.00 85.19 348 MET A O 1
ATOM 2657 N N . THR A 1 349 ? 7.623 -14.794 10.883 1.00 76.75 349 THR A N 1
ATOM 2658 C CA . THR A 1 349 ? 7.733 -15.646 12.068 1.00 76.75 349 THR A CA 1
ATOM 2659 C C . THR A 1 349 ? 6.463 -16.467 12.334 1.00 76.75 349 THR A C 1
ATOM 2661 O O . THR A 1 349 ? 5.329 -16.071 12.050 1.00 76.75 349 THR A O 1
ATOM 2664 N N . GLY A 1 350 ? 6.632 -17.633 12.964 1.00 74.12 350 GLY A N 1
ATOM 2665 C CA . GLY A 1 350 ? 5.525 -18.396 13.548 1.00 74.12 350 GLY A CA 1
ATOM 2666 C C . GLY A 1 350 ? 4.633 -19.111 12.528 1.00 74.12 350 GLY A C 1
ATOM 2667 O O . GLY A 1 350 ? 5.108 -19.933 11.756 1.00 74.12 350 GLY A O 1
ATOM 2668 N N . ALA A 1 351 ? 3.317 -18.878 12.595 1.00 72.38 351 ALA A N 1
ATOM 2669 C CA . ALA A 1 351 ? 2.320 -19.594 11.786 1.00 72.38 351 ALA A CA 1
ATOM 2670 C C . ALA A 1 351 ? 2.191 -19.073 10.342 1.00 72.38 351 ALA A C 1
ATOM 2672 O O . ALA A 1 351 ? 1.392 -19.607 9.584 1.00 72.38 351 ALA A O 1
ATOM 2673 N N . ARG A 1 352 ? 2.944 -18.028 9.984 1.00 88.12 352 ARG A N 1
ATOM 2674 C CA . ARG A 1 352 ? 2.876 -17.349 8.682 1.00 88.12 352 ARG A CA 1
ATOM 2675 C C . ARG A 1 352 ? 3.789 -17.982 7.628 1.00 88.12 352 ARG A C 1
ATOM 2677 O O . ARG A 1 352 ? 3.685 -17.629 6.463 1.00 88.12 352 ARG A O 1
ATOM 2684 N N . LEU A 1 353 ? 4.658 -18.915 8.027 1.00 92.94 353 LEU A N 1
ATOM 2685 C CA . LEU A 1 353 ? 5.569 -19.632 7.139 1.00 92.94 353 LEU A CA 1
ATOM 2686 C C . LEU A 1 353 ? 5.381 -21.147 7.278 1.00 92.94 353 LEU A C 1
ATOM 2688 O O . LEU A 1 353 ? 5.635 -21.737 8.331 1.00 92.94 353 LEU A O 1
ATOM 2692 N N . GLU A 1 354 ? 4.961 -21.783 6.192 1.00 93.69 354 GLU A N 1
ATOM 2693 C CA . GLU A 1 354 ? 4.780 -23.227 6.077 1.00 93.69 354 GLU A CA 1
ATOM 2694 C C . GLU A 1 354 ? 5.787 -23.832 5.090 1.00 93.69 354 GLU A C 1
ATOM 2696 O O . GLU A 1 354 ? 6.177 -23.203 4.108 1.00 93.69 354 GLU A O 1
ATOM 2701 N N . LEU A 1 355 ? 6.169 -25.091 5.323 1.00 92.94 355 LEU A N 1
ATOM 2702 C CA . LEU A 1 355 ? 6.985 -25.890 4.403 1.00 92.94 355 LEU A CA 1
ATOM 2703 C C . LEU A 1 355 ? 6.212 -27.136 3.965 1.00 92.94 355 LEU A C 1
ATOM 2705 O O . LEU A 1 355 ? 5.547 -27.759 4.803 1.00 92.94 355 LEU A O 1
ATOM 2709 N N . ALA A 1 356 ? 6.341 -27.525 2.694 1.00 88.19 356 ALA A N 1
ATOM 2710 C CA . ALA A 1 356 ? 5.740 -28.749 2.155 1.00 88.19 356 ALA A CA 1
ATOM 2711 C C . ALA A 1 356 ? 6.603 -29.481 1.113 1.00 88.19 356 ALA A C 1
ATOM 2713 O O . ALA A 1 356 ? 7.336 -28.831 0.326 1.00 88.19 356 ALA A O 1
#

Radius of gyration: 25.36 Å; chains: 1; bounding box: 58×52×74 Å

pLDDT: mean 90.82, std 10.09, range [44.09, 98.56]

Secondary structure (DSSP, 8-state):
-EE-SS-PPPPHHHHHHHHHHHHHHSSPPPHHHHHHHHHHHHTTSS-HHHHHHHHHTSHHHHHHH-S--HHHHHHHHHHHHHSSPPPHHHHHHHHHHHHTTSS-HHHHHHHHHTSHHHHHHHHHHHHHHHHHHHHHTT-STGGGHHHHHHHHHHHHSSPPPHHHHHHHHHHHHTT--HHHHHHHHHTSHHHHHHH-S--HHHHHHHHHHHHHSSPPPHHHHHHHHHHHHTT--HHHHHHHHHT-HHHHHHHHHHHHHHHHHT-EEEEEEEETSEEEEE--SSEEEEEEETT-EEEES---TT-EEEEES---SSHHHHHTTEEEETTEEEEEETTEEEEETT--GGGGSGGGEEE-

InterPro domains:
  IPR011049 Serralysin-like metalloprotease, C-terminal [SSF51120] (120-343)
  IPR018511 Hemolysin-type calcium-binding conserved site [PS00330] (266-284)
  IPR025282 Domain of unknown function DUF4214 [PF13946] (52-120)
  IPR025282 Domain of unknown function DUF4214 [PF13946] (184-249)
  IPR038255 Phycobilisome linker domain superfamily [G3DSA:1.10.3130.20] (8-124)
  IPR038255 Phycobilisome linker domain superfamily [G3DSA:1.10.3130.20] (146-253)